Protein AF-A0A0F8A2Y3-F1 (afdb_monomer_lite)

InterPro domains:
  IPR029058 Alpha/Beta hydrolase fold [G3DSA:3.40.50.1820] (92-229)
  IPR029058 Alpha/Beta hydrolase fold [SSF53474] (70-166)

Secondary structure (DSSP, 8-state):
--------------SSSHHHHHHHHHHHHHHHHHHHHHHHHHHHHHHHH----------PPPPEEPPTTS-TTEEEEEEEEESSSSSTTT-EEEEEEEEEPPSSSS-SEEEEEE--TTT--HHHHHHTT-GGGTS-HHHHHHEEEEEEPPTTBTTBS-----HHHHH----SS--SHHHHHHHHHHHHHHHHHHHHHH-GGGGG-SHHHHHHHHHHHHHHT-SS---EEEE---TT-S---EEE--HHHHHHHHTT--------EEEEETTEEEEE-

Organism: NCBI:txid1043627

Sequence (277 aa):
MKSPSLIYDSATEHRTASAGNLRKHVKVFMILVLCFALAIDTLLRVSRLFKPPQTPRIVTLDWEACPASYPTSLQCGHLAVPVNYDHPNDASLTLAMVRLKADTSDPIGNLIVNPGGPGSSPISLFIKGKQSQVASANLSQSYNIIAPDPRGVGASHPVKCNITLLRERVSKYVASQADFDALVTRNKALGASCLEMTGPVMNYLDTKSAARDLDRIRQVWARQTAVFVTIKADMDNQKGLGRIVNYRLLKEERKKKRNYRKEEAVYIHNGMWRWIP

Structure (mmCIF, N/CA/C/O backbone):
data_AF-A0A0F8A2Y3-F1
#
_entry.id   AF-A0A0F8A2Y3-F1
#
loop_
_atom_site.group_PDB
_atom_site.id
_atom_site.type_symbol
_atom_site.label_atom_id
_atom_site.label_alt_id
_atom_site.label_comp_id
_atom_site.label_asym_id
_atom_site.label_entity_id
_atom_site.label_seq_id
_atom_site.pdbx_PDB_ins_code
_atom_site.Cartn_x
_atom_site.Cartn_y
_atom_site.Cartn_z
_atom_site.occupancy
_atom_site.B_iso_or_equiv
_atom_site.auth_seq_id
_atom_site.auth_comp_id
_atom_site.auth_asym_id
_atom_site.auth_atom_id
_atom_site.pdbx_PDB_model_num
ATOM 1 N N . MET A 1 1 ? -119.866 -51.979 36.332 1.00 36.75 1 MET A N 1
ATOM 2 C CA . MET A 1 1 ? -120.546 -52.373 35.076 1.00 36.75 1 MET A CA 1
ATOM 3 C C . MET A 1 1 ? -120.163 -51.377 33.982 1.00 36.75 1 MET A C 1
ATOM 5 O O . MET A 1 1 ? -120.350 -50.198 34.232 1.00 36.75 1 MET A O 1
ATOM 9 N N . LYS A 1 2 ? -119.663 -51.880 32.833 1.00 38.03 2 LYS A N 1
ATOM 10 C CA . LYS A 1 2 ? -119.407 -51.231 31.513 1.00 38.03 2 LYS A CA 1
ATOM 11 C C . LYS A 1 2 ? -118.401 -50.055 31.491 1.00 38.03 2 LYS A C 1
ATOM 13 O O . LYS A 1 2 ? -118.654 -49.039 32.111 1.00 38.03 2 LYS A O 1
ATOM 18 N N . SER A 1 3 ? -117.180 -50.194 30.953 1.00 45.78 3 SER A N 1
ATOM 19 C CA . SER A 1 3 ? -116.716 -50.391 29.548 1.00 45.78 3 SER A CA 1
ATOM 20 C C . SER A 1 3 ? -116.469 -49.065 28.787 1.00 45.78 3 SER A C 1
ATOM 22 O O . SER A 1 3 ? -117.149 -48.088 29.075 1.00 45.78 3 SER A O 1
ATOM 24 N N . PRO A 1 4 ? -115.476 -49.014 27.868 1.00 70.19 4 PRO A N 1
ATOM 25 C CA . PRO A 1 4 ? -114.515 -47.904 27.761 1.00 70.19 4 PRO A CA 1
ATOM 26 C C . PRO A 1 4 ? -114.453 -47.236 26.363 1.00 70.19 4 PRO A C 1
ATOM 28 O O . PRO A 1 4 ? -115.236 -47.572 25.482 1.00 70.19 4 PRO A O 1
ATOM 31 N N . SER A 1 5 ? -113.418 -46.398 26.171 1.00 48.47 5 SER A N 1
ATOM 32 C CA . SER A 1 5 ? -112.732 -45.985 24.920 1.00 48.47 5 SER A CA 1
ATOM 33 C C . SER A 1 5 ? -113.087 -44.626 24.289 1.00 48.47 5 SER A C 1
ATOM 35 O O . SER A 1 5 ? -114.226 -44.370 23.924 1.00 48.47 5 SER A O 1
ATOM 37 N N . LEU A 1 6 ? -112.067 -43.778 24.083 1.00 40.66 6 LEU A N 1
ATOM 38 C CA . LEU A 1 6 ? -111.391 -43.672 22.781 1.00 40.66 6 LEU A CA 1
ATOM 39 C C . LEU A 1 6 ? -110.050 -42.926 22.892 1.00 40.66 6 LEU A C 1
ATOM 41 O O . LEU A 1 6 ? -109.938 -41.871 23.507 1.00 40.66 6 LEU A O 1
ATOM 45 N N . ILE A 1 7 ? -109.040 -43.554 22.294 1.00 49.09 7 ILE A N 1
ATOM 46 C CA . ILE A 1 7 ? -1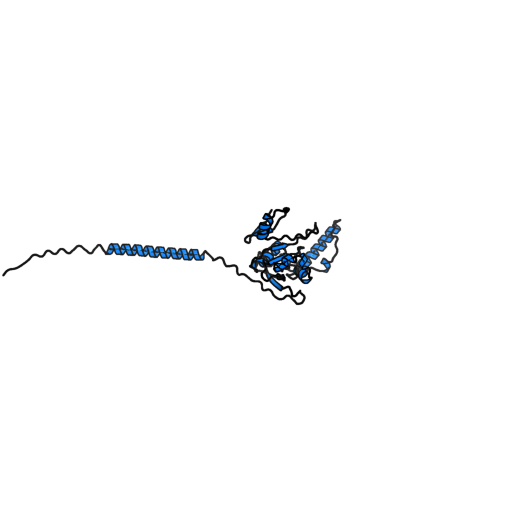07.661 -43.103 22.109 1.00 49.09 7 ILE A CA 1
ATOM 47 C C . ILE A 1 7 ? -107.599 -42.370 20.765 1.00 49.09 7 ILE A C 1
ATOM 49 O O . ILE A 1 7 ? -108.119 -42.882 19.774 1.00 49.09 7 ILE A O 1
ATOM 53 N N . TYR A 1 8 ? -106.915 -41.227 20.715 1.00 36.62 8 TYR A N 1
ATOM 54 C CA . TYR A 1 8 ? -106.373 -40.678 19.473 1.00 36.62 8 TYR A CA 1
ATOM 55 C C . TYR A 1 8 ? -104.930 -40.247 19.750 1.00 36.62 8 TYR A C 1
ATOM 57 O O . TYR A 1 8 ? -104.694 -39.318 20.519 1.00 36.62 8 TYR A O 1
ATOM 65 N N . ASP A 1 9 ? -103.977 -40.991 19.192 1.00 43.59 9 ASP A N 1
ATOM 66 C CA . ASP A 1 9 ? -102.539 -40.787 19.357 1.00 43.59 9 ASP A CA 1
ATOM 67 C C . ASP A 1 9 ? -101.997 -40.103 18.095 1.00 43.59 9 ASP A C 1
ATOM 69 O O . ASP A 1 9 ? -102.089 -40.641 16.990 1.00 43.59 9 ASP A O 1
ATOM 73 N N . SER A 1 10 ? -101.486 -38.884 18.250 1.00 49.03 10 SER A N 1
ATOM 74 C CA . SER A 1 10 ? -100.865 -38.094 17.188 1.00 49.03 10 SER A CA 1
ATOM 75 C C . SER A 1 10 ? -99.382 -37.921 17.504 1.00 49.03 10 SER A C 1
ATOM 77 O O . SER A 1 10 ? -98.974 -36.935 18.117 1.00 49.03 10 SER A O 1
ATOM 79 N N . ALA A 1 11 ? -98.554 -38.877 17.093 1.00 48.78 11 ALA A N 1
ATOM 80 C CA . ALA A 1 11 ? -97.108 -38.748 17.227 1.00 48.78 11 ALA A CA 1
ATOM 81 C C . ALA A 1 11 ? -96.391 -39.438 16.065 1.00 48.78 11 ALA A C 1
ATOM 83 O O . ALA A 1 11 ? -95.830 -40.525 16.196 1.00 48.78 11 ALA A O 1
ATOM 84 N N . THR A 1 12 ? -96.396 -38.812 14.888 1.00 50.81 12 THR A N 1
ATOM 85 C CA . THR A 1 12 ? -95.548 -39.273 13.778 1.00 50.81 12 THR A CA 1
ATOM 86 C C . THR A 1 12 ? -95.098 -38.128 12.876 1.00 50.81 12 THR A C 1
ATOM 88 O O . THR A 1 12 ? -95.337 -38.164 11.680 1.00 50.81 12 THR A O 1
ATOM 91 N N . GLU A 1 13 ? -94.426 -37.097 13.409 1.00 46.28 13 GLU A N 1
ATOM 92 C CA . GLU A 1 13 ? -93.882 -36.056 12.516 1.00 46.28 13 GLU A CA 1
ATOM 93 C C . GLU A 1 13 ? -92.667 -35.261 13.035 1.00 46.28 13 GLU A C 1
ATOM 95 O O . GLU A 1 13 ? -92.572 -34.063 12.828 1.00 46.28 13 GLU A O 1
ATOM 100 N N . HIS A 1 14 ? -91.670 -35.884 13.679 1.00 46.22 14 HIS A N 1
ATOM 101 C CA . HIS A 1 14 ? -90.435 -35.155 14.040 1.00 46.22 14 HIS A CA 1
ATOM 102 C C . HIS A 1 14 ? -89.167 -36.026 14.044 1.00 46.22 14 HIS A C 1
ATOM 104 O O . HIS A 1 14 ? -88.593 -36.262 15.102 1.00 46.22 14 HIS A O 1
ATOM 110 N N . ARG A 1 15 ? -88.665 -36.502 12.889 1.00 51.66 15 ARG A N 1
ATOM 111 C CA . ARG A 1 15 ? -87.288 -37.072 12.834 1.00 51.66 15 ARG A CA 1
ATOM 112 C C . ARG A 1 15 ? -86.416 -36.744 11.615 1.00 51.66 15 ARG A C 1
ATOM 114 O O . ARG A 1 15 ? -85.257 -37.142 11.608 1.00 51.66 15 ARG A O 1
ATOM 121 N N . THR A 1 16 ? -86.856 -35.971 10.623 1.00 51.69 16 THR A N 1
ATOM 122 C CA . THR A 1 16 ? -86.074 -35.804 9.374 1.00 51.69 16 THR A CA 1
ATOM 123 C C . THR A 1 16 ? -85.259 -34.505 9.253 1.00 51.69 16 THR A C 1
ATOM 125 O O . THR A 1 16 ? -84.385 -34.424 8.392 1.00 51.69 16 THR A O 1
ATOM 128 N N . ALA A 1 17 ? -85.435 -33.510 10.131 1.00 50.53 17 ALA A N 1
ATOM 129 C CA . ALA A 1 17 ? -84.787 -32.195 9.976 1.00 50.53 17 ALA A CA 1
ATOM 130 C C . ALA A 1 17 ? -83.321 -32.097 10.479 1.00 50.53 17 ALA A C 1
ATOM 132 O O . ALA A 1 17 ? -82.594 -31.185 10.088 1.00 50.53 17 ALA A O 1
ATOM 133 N N . SER A 1 18 ? -82.849 -33.026 11.322 1.00 54.31 18 SER A N 1
ATOM 134 C CA . SER A 1 18 ? -81.559 -32.887 12.034 1.00 54.31 18 SER A CA 1
ATOM 135 C C . SER A 1 18 ? -80.323 -33.303 11.207 1.00 54.31 18 SER A C 1
ATOM 137 O O . SER A 1 18 ? -79.266 -32.673 11.273 1.00 54.31 18 SER A O 1
ATOM 139 N N . ALA A 1 19 ? -80.450 -34.311 10.336 1.00 55.38 19 ALA A N 1
ATOM 140 C CA . ALA A 1 19 ? -79.309 -34.862 9.592 1.00 55.38 19 ALA A CA 1
ATOM 141 C C . ALA A 1 19 ? -78.764 -33.926 8.487 1.00 55.38 19 ALA A C 1
ATOM 143 O O . ALA A 1 19 ? -77.574 -33.964 8.163 1.00 55.38 19 ALA A O 1
ATOM 144 N N . GLY A 1 20 ? -79.610 -33.061 7.912 1.00 57.34 20 GLY A N 1
ATOM 145 C CA . GLY A 1 20 ? -79.226 -32.147 6.827 1.00 57.34 20 GLY A CA 1
ATOM 146 C C . GLY A 1 20 ? -78.323 -30.993 7.277 1.00 57.34 20 GLY A C 1
ATOM 147 O O . GLY A 1 20 ? -77.378 -30.637 6.569 1.00 57.34 20 GLY A O 1
ATOM 148 N N . ASN A 1 21 ? -78.567 -30.445 8.471 1.00 60.75 21 ASN A N 1
ATOM 149 C CA . ASN A 1 21 ? -77.775 -29.341 9.020 1.00 60.75 21 ASN A CA 1
ATOM 150 C C . ASN A 1 21 ? -76.393 -29.810 9.483 1.00 60.75 21 ASN A C 1
ATOM 152 O O . ASN A 1 21 ? -75.397 -29.157 9.176 1.00 60.75 21 ASN A O 1
ATOM 156 N N . LEU A 1 22 ? -76.291 -30.993 10.098 1.00 68.19 22 LEU A N 1
ATOM 157 C CA . LEU A 1 22 ? -75.000 -31.560 10.499 1.00 68.19 22 LEU A CA 1
ATOM 158 C C . LEU A 1 22 ? -74.081 -31.803 9.289 1.00 68.19 22 LEU A C 1
ATOM 160 O O . LEU A 1 22 ? -72.903 -31.453 9.313 1.00 68.19 22 LEU A O 1
ATOM 164 N N . ARG A 1 23 ? -74.630 -32.311 8.176 1.00 71.75 23 ARG A N 1
ATOM 165 C CA . ARG A 1 23 ? -73.870 -32.554 6.936 1.00 71.75 23 ARG A CA 1
ATOM 166 C C . ARG A 1 23 ? -73.384 -31.258 6.273 1.00 71.75 23 ARG A C 1
ATOM 168 O O . ARG A 1 23 ? -72.316 -31.256 5.661 1.00 71.75 23 ARG A O 1
ATOM 175 N N . LYS A 1 24 ? -74.136 -30.157 6.407 1.00 72.62 24 LYS A N 1
ATOM 176 C CA . LYS A 1 24 ? -73.712 -28.814 5.968 1.00 72.62 24 LYS A CA 1
ATOM 177 C C . LYS A 1 24 ? -72.589 -28.268 6.853 1.00 72.62 24 LYS A C 1
ATOM 179 O O . LYS A 1 24 ? -71.581 -27.820 6.316 1.00 72.62 24 LYS A O 1
ATOM 184 N N . HIS A 1 25 ? -72.712 -28.376 8.177 1.00 76.00 25 HIS A N 1
ATOM 185 C CA . HIS A 1 25 ? -71.678 -27.912 9.108 1.00 76.00 25 HIS A CA 1
ATOM 186 C C . HIS A 1 25 ? -70.357 -28.682 8.961 1.00 76.00 25 HIS A C 1
ATOM 188 O O . HIS A 1 25 ? -69.298 -28.061 8.942 1.00 76.00 25 HIS A O 1
ATOM 194 N N . VAL A 1 26 ? -70.402 -30.003 8.745 1.00 79.81 26 VAL A N 1
ATOM 195 C CA . VAL A 1 26 ? -69.197 -30.821 8.500 1.00 79.81 26 VAL A CA 1
ATOM 196 C C . VAL A 1 26 ? -68.495 -30.426 7.195 1.00 79.81 26 VAL A C 1
ATOM 198 O O . VAL A 1 26 ? -67.269 -30.328 7.168 1.00 79.81 26 VAL A O 1
ATOM 201 N N . LYS A 1 27 ? -69.245 -30.142 6.118 1.00 79.00 27 LYS A N 1
ATOM 202 C CA . LYS A 1 27 ? -68.661 -29.671 4.848 1.00 79.00 27 LYS A CA 1
ATOM 203 C C . LYS A 1 27 ? -67.998 -28.302 4.990 1.00 79.00 27 LYS A C 1
ATOM 205 O O . LYS A 1 27 ? -66.887 -28.125 4.505 1.00 79.00 27 LYS A O 1
ATOM 210 N N . VAL A 1 28 ? -68.651 -27.357 5.668 1.00 81.69 28 VAL A N 1
ATOM 211 C CA . VAL A 1 28 ? -68.085 -26.018 5.915 1.00 81.69 28 VAL A CA 1
ATOM 212 C C . VAL A 1 28 ? -66.818 -26.116 6.764 1.00 81.69 28 VAL A C 1
ATOM 214 O O . VAL A 1 28 ? -65.813 -25.498 6.427 1.00 81.69 28 VAL A O 1
ATOM 217 N N . PHE A 1 29 ? -66.828 -26.945 7.810 1.00 85.19 29 PHE A N 1
ATOM 218 C CA . PHE A 1 29 ? -65.655 -27.171 8.650 1.00 85.19 29 PHE A CA 1
ATOM 219 C C . PHE A 1 29 ? -64.483 -27.781 7.864 1.00 85.19 29 PHE A C 1
ATOM 221 O O . PHE A 1 29 ? -63.368 -27.274 7.941 1.00 85.19 29 PHE A O 1
ATOM 228 N N . MET A 1 30 ? -64.732 -28.805 7.039 1.00 87.25 30 MET A N 1
ATOM 229 C CA . MET A 1 30 ? -63.702 -29.404 6.177 1.00 87.25 30 MET A CA 1
ATOM 230 C C . MET A 1 30 ? -63.111 -28.405 5.173 1.00 87.25 30 MET A C 1
ATOM 232 O O . MET A 1 30 ? -61.897 -28.381 4.984 1.00 87.25 30 MET A O 1
ATOM 236 N N . ILE A 1 31 ? -63.941 -27.552 4.562 1.00 88.12 31 ILE A N 1
ATOM 237 C CA . ILE A 1 31 ? -63.475 -26.502 3.641 1.00 88.12 31 ILE A CA 1
ATOM 238 C C . ILE A 1 31 ? -62.586 -25.493 4.379 1.00 88.12 31 ILE A C 1
ATOM 240 O O . ILE A 1 31 ? -61.524 -25.138 3.876 1.00 88.12 31 ILE A O 1
ATOM 244 N N . LEU A 1 32 ? -62.972 -25.069 5.587 1.00 88.38 32 LEU A N 1
ATOM 245 C CA . LEU A 1 32 ? -62.173 -24.140 6.390 1.00 88.38 32 LEU A CA 1
ATOM 246 C C . LEU A 1 32 ? -60.818 -24.738 6.791 1.00 88.38 32 LEU A C 1
ATOM 248 O O . LEU A 1 32 ? -59.801 -24.057 6.675 1.00 88.38 32 LEU A O 1
ATOM 252 N N . VAL A 1 33 ? -60.784 -26.011 7.195 1.00 90.62 33 VAL A N 1
ATOM 253 C CA . VAL A 1 33 ? -59.535 -26.720 7.522 1.00 90.62 33 VAL A CA 1
ATOM 254 C C . VAL A 1 33 ? -58.621 -26.821 6.298 1.00 90.62 33 VAL A C 1
ATOM 256 O O . VAL A 1 33 ? -57.423 -26.563 6.407 1.00 90.62 33 VAL A O 1
ATOM 259 N N . LEU A 1 34 ? -59.173 -27.134 5.121 1.00 90.31 34 LEU A N 1
ATOM 260 C CA . LEU A 1 34 ? -58.400 -27.229 3.881 1.00 90.31 34 LEU A CA 1
ATOM 261 C C . LEU A 1 34 ? -57.830 -25.866 3.453 1.00 90.31 34 LEU A C 1
ATOM 263 O O . LEU A 1 34 ? -56.654 -25.769 3.105 1.00 90.31 34 LEU A O 1
ATOM 267 N N . CYS A 1 35 ? -58.634 -24.801 3.531 1.00 89.75 35 CYS A N 1
ATOM 268 C CA . CYS A 1 35 ? -58.185 -23.435 3.254 1.00 89.75 35 CYS A CA 1
ATOM 269 C C . CYS A 1 35 ? -57.082 -22.990 4.223 1.00 89.75 35 CYS A C 1
ATOM 271 O O . CYS A 1 35 ? -56.105 -22.372 3.801 1.00 89.75 35 CYS A O 1
ATOM 273 N N . PHE A 1 36 ? -57.207 -23.332 5.507 1.00 89.56 36 PHE A N 1
ATOM 274 C CA . PHE A 1 36 ? -56.195 -23.017 6.512 1.00 89.56 36 PHE A CA 1
ATOM 275 C C . PHE A 1 36 ? -54.882 -23.772 6.253 1.00 89.56 36 PHE A C 1
ATOM 277 O O . PHE A 1 36 ? -53.810 -23.172 6.299 1.00 89.56 36 PHE A O 1
ATOM 284 N N . ALA A 1 37 ? -54.956 -25.056 5.889 1.00 89.50 37 ALA A N 1
ATOM 285 C CA . ALA A 1 37 ? -53.784 -25.853 5.527 1.00 89.50 37 ALA A CA 1
ATOM 286 C C . ALA A 1 37 ? -53.063 -25.303 4.280 1.00 89.50 37 ALA A C 1
ATOM 288 O O . ALA A 1 37 ? -51.838 -25.184 4.280 1.00 89.50 37 ALA A O 1
ATOM 289 N N . LEU A 1 38 ? -53.812 -24.899 3.247 1.00 88.31 38 LEU A N 1
ATOM 290 C CA . LEU A 1 38 ? -53.258 -24.261 2.045 1.00 88.31 38 LEU A CA 1
ATOM 291 C C . LEU A 1 38 ? -52.612 -22.905 2.362 1.00 88.31 38 LEU A C 1
ATOM 293 O O . LEU A 1 38 ? -51.528 -22.604 1.858 1.00 88.31 38 LEU A O 1
ATOM 297 N N . ALA A 1 39 ? -53.232 -22.095 3.223 1.00 86.38 39 ALA A N 1
ATOM 298 C CA . ALA A 1 39 ? -52.666 -20.819 3.653 1.00 86.38 39 ALA A CA 1
ATOM 299 C C . ALA A 1 39 ? -51.347 -21.012 4.420 1.00 86.38 39 ALA A C 1
ATOM 301 O O . ALA A 1 39 ? -50.376 -20.306 4.144 1.00 86.38 39 ALA A O 1
ATOM 302 N N . ILE A 1 40 ? -51.279 -22.004 5.316 1.00 86.19 40 ILE A N 1
ATOM 303 C CA . ILE A 1 40 ? -50.052 -22.350 6.048 1.00 86.19 40 ILE A CA 1
ATOM 304 C C . ILE A 1 40 ? -48.948 -22.810 5.091 1.00 86.19 40 ILE A C 1
ATOM 306 O O . ILE A 1 40 ? -47.827 -22.317 5.198 1.00 86.19 40 ILE A O 1
ATOM 310 N N . ASP A 1 41 ? -49.240 -23.705 4.141 1.00 86.19 41 ASP A N 1
ATOM 311 C CA . ASP A 1 41 ? -48.231 -24.173 3.177 1.00 86.19 41 ASP A CA 1
ATOM 312 C C . ASP A 1 41 ? -47.702 -23.015 2.316 1.00 86.19 41 ASP A C 1
ATOM 314 O O . ASP A 1 41 ? -46.498 -22.884 2.091 1.00 86.19 41 ASP A O 1
ATOM 318 N N . THR A 1 42 ? -48.584 -22.096 1.913 1.00 81.56 42 THR A N 1
ATOM 319 C CA . THR A 1 42 ? -48.194 -20.899 1.157 1.00 81.56 42 THR A CA 1
ATOM 320 C C . THR A 1 42 ? -47.298 -19.977 1.995 1.00 81.56 42 THR A C 1
ATOM 322 O O . THR A 1 42 ? -46.256 -19.530 1.516 1.00 81.56 42 THR A O 1
ATOM 325 N N . LEU A 1 43 ? -47.633 -19.749 3.270 1.00 80.88 43 LEU A N 1
ATOM 326 C CA . LEU A 1 43 ? -46.809 -18.973 4.209 1.00 80.88 43 LEU A CA 1
ATOM 327 C C . LEU A 1 43 ? -45.436 -19.618 4.457 1.00 80.88 43 LEU A C 1
ATOM 329 O O . LEU A 1 43 ? -44.419 -18.918 4.478 1.00 80.88 43 LEU A O 1
ATOM 333 N N . LEU A 1 44 ? -45.381 -20.944 4.604 1.00 80.75 44 LEU A N 1
ATOM 334 C CA . LEU A 1 44 ? -44.134 -21.697 4.775 1.00 80.75 44 LEU A CA 1
ATOM 335 C C . LEU A 1 44 ? -43.253 -21.667 3.514 1.00 80.75 44 LEU A C 1
ATOM 337 O O . LEU A 1 44 ? -42.028 -21.616 3.617 1.00 80.75 44 LEU A O 1
ATOM 341 N N . ARG A 1 45 ? -43.842 -21.652 2.313 1.00 82.44 45 ARG A N 1
ATOM 342 C CA . ARG A 1 45 ? -43.093 -21.481 1.054 1.00 82.44 45 ARG A CA 1
ATOM 343 C C . ARG A 1 45 ? -42.558 -20.061 0.888 1.00 82.44 45 ARG A C 1
ATOM 345 O O . ARG A 1 45 ? -41.390 -19.898 0.546 1.00 82.44 45 ARG A O 1
ATOM 352 N N . VAL A 1 46 ? -43.370 -19.040 1.176 1.00 79.19 46 VAL A N 1
ATOM 353 C CA . VAL A 1 46 ? -42.952 -17.628 1.094 1.00 79.19 46 VAL A CA 1
ATOM 354 C C . VAL A 1 46 ? -41.826 -17.336 2.088 1.00 79.19 46 VAL A C 1
ATOM 356 O O . VAL A 1 46 ? -40.831 -16.717 1.721 1.00 79.19 46 VAL A O 1
ATOM 359 N N . SER A 1 47 ? -41.910 -17.851 3.315 1.00 75.75 47 SER A N 1
ATOM 360 C CA . SER A 1 47 ? -40.844 -17.688 4.317 1.00 75.75 47 SER A CA 1
ATOM 361 C C . SER A 1 47 ? -39.522 -18.358 3.921 1.00 75.75 47 SER A C 1
ATOM 363 O O . SER A 1 47 ? -38.465 -17.845 4.275 1.00 75.75 47 SER A O 1
ATOM 365 N N . ARG A 1 48 ? -39.540 -19.436 3.121 1.00 75.44 48 ARG A N 1
ATOM 366 C CA . ARG A 1 48 ? -38.312 -20.034 2.555 1.00 75.44 48 ARG A CA 1
ATOM 367 C C . ARG A 1 48 ? -37.687 -19.199 1.432 1.00 75.44 48 ARG A C 1
ATOM 369 O O . ARG A 1 48 ? -36.479 -19.291 1.228 1.00 75.44 48 ARG A O 1
ATOM 376 N N . LEU A 1 49 ? -38.477 -18.395 0.715 1.00 75.12 49 LEU A N 1
ATOM 377 C CA . LEU A 1 49 ? -37.976 -17.471 -0.316 1.00 75.12 49 LEU A CA 1
ATOM 378 C C . LEU A 1 49 ? -37.292 -16.242 0.301 1.00 75.12 49 LEU A C 1
ATOM 380 O O . LEU A 1 49 ? -36.353 -15.695 -0.276 1.00 75.12 49 LEU A O 1
ATOM 384 N N . PHE A 1 50 ? -37.714 -15.841 1.501 1.00 69.00 50 PHE A N 1
ATOM 385 C CA . PHE A 1 50 ? -37.047 -14.806 2.281 1.00 69.00 50 PHE A CA 1
ATOM 386 C C . PHE A 1 50 ? -35.873 -15.399 3.065 1.00 69.00 50 PHE A C 1
ATOM 388 O O . PHE A 1 50 ? -35.975 -15.708 4.250 1.00 69.00 50 PHE A O 1
ATOM 395 N N . LYS A 1 51 ? -34.710 -15.519 2.413 1.00 66.56 51 LYS A N 1
ATOM 396 C CA . LYS A 1 51 ? -33.444 -15.698 3.136 1.00 66.56 51 LYS A CA 1
ATOM 397 C C . LYS A 1 51 ? -33.257 -14.459 4.026 1.00 66.56 51 LYS A C 1
ATOM 399 O O . LYS A 1 51 ? -33.147 -13.364 3.468 1.00 66.56 51 LYS A O 1
ATOM 404 N N . PRO A 1 52 ? -33.249 -14.580 5.370 1.00 65.19 52 PRO A N 1
ATOM 405 C CA . PRO A 1 52 ? -33.054 -13.419 6.228 1.00 65.19 52 PRO A CA 1
ATOM 406 C C . PRO A 1 52 ? -31.747 -12.727 5.823 1.00 65.19 52 PRO A C 1
ATOM 408 O O . PRO A 1 52 ? -30.781 -13.431 5.491 1.00 65.19 52 PRO A O 1
ATOM 411 N N . PRO A 1 53 ? -31.700 -11.380 5.802 1.00 55.66 53 PRO A N 1
ATOM 412 C CA . PRO A 1 53 ? -30.462 -10.668 5.537 1.00 55.66 53 PRO A CA 1
ATOM 413 C C . PRO A 1 53 ? -29.435 -11.193 6.531 1.00 55.66 53 PRO A C 1
ATOM 415 O O . PRO A 1 53 ? -29.619 -11.086 7.743 1.00 55.66 53 PRO A O 1
ATOM 418 N N . GLN A 1 54 ? -28.396 -11.852 6.021 1.00 47.47 54 GLN A N 1
ATOM 419 C CA . GLN A 1 54 ? -27.336 -12.330 6.887 1.00 47.47 54 GLN A CA 1
ATOM 420 C C . GLN A 1 54 ? -26.710 -11.089 7.499 1.00 47.47 54 GLN A C 1
ATOM 422 O O . GLN A 1 54 ? -26.174 -10.252 6.770 1.00 47.47 54 GLN A O 1
ATOM 427 N N . THR A 1 55 ? -26.821 -10.944 8.819 1.00 50.97 55 THR A N 1
ATOM 428 C CA . THR A 1 55 ? -26.064 -9.934 9.548 1.00 50.97 55 THR A CA 1
ATOM 429 C C . THR A 1 55 ? -24.611 -10.121 9.126 1.00 50.97 55 THR A C 1
ATOM 431 O O . THR A 1 55 ? -24.091 -11.226 9.316 1.00 50.97 55 THR A O 1
ATOM 434 N N . PRO A 1 56 ? -23.972 -9.129 8.475 1.00 50.06 56 PRO A N 1
ATOM 435 C CA . PRO A 1 56 ? -22.606 -9.295 8.013 1.00 50.06 56 PRO A CA 1
ATOM 436 C C . PRO A 1 56 ? -21.774 -9.709 9.219 1.00 50.06 56 PRO A C 1
ATOM 438 O O . PRO A 1 56 ? -21.760 -9.015 10.237 1.00 50.06 56 PRO A O 1
ATOM 441 N N . ARG A 1 57 ? -21.149 -10.887 9.129 1.00 45.78 57 ARG A N 1
ATOM 442 C CA . ARG A 1 57 ? -20.231 -11.368 10.156 1.00 45.78 57 ARG A CA 1
ATOM 443 C C . ARG A 1 57 ? -19.163 -10.287 10.265 1.00 45.78 57 ARG A C 1
ATOM 445 O O . ARG A 1 57 ? -18.430 -10.068 9.303 1.00 45.78 57 ARG A O 1
ATOM 452 N N . ILE A 1 58 ? -19.138 -9.557 11.380 1.00 49.47 58 ILE A N 1
ATOM 453 C CA . ILE A 1 58 ? -18.077 -8.588 11.633 1.00 49.47 58 ILE A CA 1
ATOM 454 C C . ILE A 1 58 ? -16.829 -9.434 11.844 1.00 49.47 58 ILE A C 1
ATOM 456 O O . ILE A 1 58 ? -16.614 -9.988 12.916 1.00 49.47 58 ILE A O 1
ATOM 460 N N . VAL A 1 59 ? -16.062 -9.617 10.776 1.00 53.38 59 VAL A N 1
ATOM 461 C CA . VAL A 1 59 ? -14.720 -10.175 10.861 1.00 53.38 59 VAL A CA 1
ATOM 462 C C . VAL A 1 59 ? -13.892 -9.074 11.496 1.00 53.38 59 VAL A C 1
ATOM 464 O O . VAL A 1 59 ? -13.531 -8.132 10.810 1.00 53.38 59 VAL A O 1
ATOM 467 N N . THR A 1 60 ? -13.674 -9.121 12.805 1.00 61.34 60 THR A N 1
ATOM 468 C CA . THR A 1 60 ? -12.744 -8.205 13.462 1.00 61.34 60 THR A CA 1
ATOM 469 C C . THR A 1 60 ? -11.329 -8.649 13.132 1.00 61.34 60 THR A C 1
ATOM 471 O O . THR A 1 60 ? -10.992 -9.815 13.310 1.00 61.34 60 THR A O 1
ATOM 474 N N . LEU A 1 61 ? -10.508 -7.735 12.626 1.00 73.94 61 LEU A N 1
ATOM 475 C CA . LEU A 1 61 ? -9.080 -7.987 12.475 1.00 73.94 61 LEU A CA 1
ATOM 476 C C . LEU A 1 61 ? -8.401 -7.780 13.833 1.00 73.94 61 LEU A C 1
ATOM 478 O O . LEU A 1 61 ? -8.534 -6.704 14.428 1.00 73.94 61 LEU A O 1
ATOM 482 N N . ASP A 1 62 ? -7.708 -8.816 14.302 1.00 81.38 62 ASP A N 1
ATOM 483 C CA . ASP A 1 62 ? -6.987 -8.810 15.571 1.00 81.38 62 ASP A CA 1
ATOM 484 C C . ASP A 1 62 ? -5.671 -8.045 15.425 1.00 81.38 62 ASP A C 1
ATOM 486 O O . ASP A 1 62 ? -4.865 -8.305 14.532 1.00 81.38 62 ASP A O 1
ATOM 490 N N . TRP A 1 63 ? -5.480 -7.055 16.294 1.00 90.44 63 TRP A N 1
ATOM 491 C CA . TRP A 1 63 ? -4.266 -6.250 16.334 1.00 90.44 63 TRP A CA 1
ATOM 492 C C . TRP A 1 63 ? -3.255 -6.886 17.274 1.00 90.44 63 TRP A C 1
ATOM 494 O O . TRP A 1 63 ? -3.572 -7.158 18.432 1.00 90.44 63 TRP A O 1
ATOM 504 N N . GLU A 1 64 ? -2.027 -7.029 16.802 1.00 94.25 64 GLU A N 1
ATOM 505 C CA . GLU A 1 64 ? -0.919 -7.591 17.566 1.00 94.25 64 GLU A CA 1
ATOM 506 C C . GLU A 1 64 ? 0.169 -6.548 17.833 1.00 94.25 64 GLU A C 1
ATOM 508 O O . GLU A 1 64 ? 0.185 -5.453 17.258 1.00 94.25 64 GLU A O 1
ATOM 513 N N . ALA A 1 65 ? 1.085 -6.877 18.743 1.00 96.12 65 ALA A N 1
ATOM 514 C CA . ALA A 1 65 ? 2.299 -6.094 18.905 1.00 96.12 65 ALA A CA 1
ATOM 515 C C . ALA A 1 65 ? 3.138 -6.190 17.623 1.00 96.12 65 ALA A C 1
ATOM 517 O O . ALA A 1 65 ? 3.327 -7.274 17.073 1.00 96.12 65 ALA A O 1
ATOM 518 N N . CYS A 1 66 ? 3.648 -5.056 17.146 1.00 97.19 66 CYS A N 1
ATOM 519 C CA . CYS A 1 66 ? 4.582 -5.059 16.027 1.00 97.19 66 CYS A CA 1
ATOM 520 C C . CYS A 1 66 ? 5.948 -5.656 16.423 1.00 97.19 66 CYS A C 1
ATOM 522 O O . CYS A 1 66 ? 6.286 -5.685 17.610 1.00 97.19 66 CYS A O 1
ATOM 524 N N . PRO A 1 67 ? 6.774 -6.080 15.443 1.00 96.06 67 PRO A N 1
ATOM 525 C CA . PRO A 1 67 ? 8.153 -6.488 15.699 1.00 96.06 67 PRO A CA 1
ATOM 526 C C . PRO A 1 67 ? 8.938 -5.421 16.471 1.00 96.06 67 PRO A C 1
ATOM 528 O O . PRO A 1 67 ? 8.719 -4.227 16.272 1.00 96.06 67 PRO A O 1
ATOM 531 N N . ALA A 1 68 ? 9.921 -5.838 17.274 1.00 95.19 68 ALA A N 1
ATOM 532 C CA . ALA A 1 68 ? 10.714 -4.941 18.128 1.00 95.19 68 ALA A CA 1
ATOM 533 C C . ALA A 1 68 ? 11.448 -3.813 17.370 1.00 95.19 68 ALA A C 1
ATOM 535 O O . ALA A 1 68 ? 11.832 -2.812 17.964 1.00 95.19 68 ALA A O 1
ATOM 536 N N . SER A 1 69 ? 11.634 -3.954 16.054 1.00 94.81 69 SER A N 1
ATOM 537 C CA . SER A 1 69 ? 12.186 -2.912 15.183 1.00 94.81 69 SER A CA 1
ATOM 538 C C . SER A 1 69 ? 11.232 -1.738 14.915 1.00 94.81 69 SER A C 1
ATOM 540 O O . SER A 1 69 ? 11.644 -0.759 14.297 1.00 94.81 69 SER A O 1
ATOM 542 N N . TYR A 1 70 ? 9.949 -1.848 15.269 1.00 96.94 70 TYR A N 1
ATOM 543 C CA . TYR A 1 70 ? 8.942 -0.807 15.045 1.00 96.94 70 TYR A CA 1
ATOM 544 C C . TYR A 1 70 ? 8.729 -0.006 16.338 1.00 96.94 70 TYR A C 1
ATOM 546 O O . TYR A 1 70 ? 8.941 -0.536 17.430 1.00 96.94 70 TYR A O 1
ATOM 554 N N . PRO A 1 71 ? 8.267 1.255 16.254 1.00 96.50 71 PRO A N 1
ATOM 555 C CA . PRO A 1 71 ? 7.843 1.996 17.436 1.00 96.50 71 PRO A CA 1
ATOM 556 C C . PRO A 1 71 ? 6.779 1.230 18.235 1.00 96.50 71 PRO A C 1
ATOM 558 O O . PRO A 1 71 ? 5.796 0.751 17.670 1.00 96.50 71 PRO A O 1
ATOM 561 N N . THR A 1 72 ? 6.939 1.169 19.558 1.00 95.88 72 THR A N 1
ATOM 562 C CA . THR A 1 72 ? 6.035 0.445 20.476 1.00 95.88 72 THR A CA 1
ATOM 563 C C . THR A 1 72 ? 4.619 1.021 20.534 1.00 95.88 72 THR A C 1
ATOM 565 O O . THR A 1 72 ? 3.698 0.354 20.997 1.00 95.88 72 THR A O 1
ATOM 568 N N . SER A 1 73 ? 4.427 2.251 20.050 1.00 94.06 73 SER A N 1
ATOM 569 C CA . SER A 1 73 ? 3.114 2.884 19.892 1.00 94.06 73 SER A CA 1
ATOM 570 C C . SER A 1 73 ? 2.284 2.300 18.742 1.00 94.06 73 SER A C 1
ATOM 572 O O . SER A 1 73 ? 1.089 2.590 18.649 1.00 94.06 73 SER A O 1
ATOM 574 N N . LEU A 1 74 ? 2.891 1.496 17.862 1.00 97.06 74 LEU A N 1
ATOM 575 C CA . LEU A 1 74 ? 2.214 0.864 16.736 1.00 97.06 74 LEU A CA 1
ATOM 576 C C . LEU A 1 74 ? 1.713 -0.532 17.087 1.00 97.06 74 LEU A C 1
ATOM 578 O O . LEU A 1 74 ? 2.365 -1.309 17.782 1.00 97.06 74 LEU A O 1
ATOM 582 N N . GLN A 1 75 ? 0.568 -0.869 16.507 1.00 96.62 75 GLN A N 1
ATOM 583 C CA . GLN A 1 75 ? 0.048 -2.228 16.459 1.00 96.62 75 GLN A CA 1
ATOM 584 C C . GLN A 1 75 ? 0.036 -2.713 15.019 1.00 96.62 75 GLN A C 1
ATOM 586 O O . GLN A 1 75 ? -0.224 -1.931 14.108 1.00 96.62 75 GLN A O 1
ATOM 591 N N . CYS A 1 76 ? 0.309 -3.992 14.813 1.00 96.62 76 CYS A N 1
ATOM 592 C CA . CYS A 1 76 ? 0.386 -4.593 13.493 1.00 96.62 76 CYS A CA 1
ATOM 593 C C . CYS A 1 76 ? -0.876 -5.404 13.217 1.00 96.62 76 CYS A C 1
ATOM 595 O O . CYS A 1 76 ? -1.544 -5.883 14.134 1.00 96.62 76 CYS A O 1
ATOM 597 N N . GLY A 1 77 ? -1.240 -5.480 11.945 1.00 94.25 77 GLY A N 1
ATOM 598 C CA . GLY A 1 77 ? -2.428 -6.172 11.486 1.00 94.25 77 GLY A CA 1
ATOM 599 C C . GLY A 1 77 ? -2.210 -6.773 10.107 1.00 94.25 77 GLY A C 1
ATOM 600 O O . GLY A 1 77 ? -1.424 -6.261 9.305 1.00 94.25 77 GLY A O 1
ATOM 601 N N . HIS A 1 78 ? -2.939 -7.849 9.830 1.00 94.06 78 HIS A N 1
ATOM 602 C CA . HIS A 1 78 ? -2.838 -8.593 8.584 1.00 94.06 78 HIS A CA 1
ATOM 603 C C . HIS A 1 78 ? -4.232 -8.936 8.062 1.00 94.06 78 HIS A C 1
ATOM 605 O O . HIS A 1 78 ? -5.073 -9.437 8.807 1.00 94.06 78 HIS A O 1
ATOM 611 N N . LEU A 1 79 ? -4.484 -8.674 6.779 1.00 93.0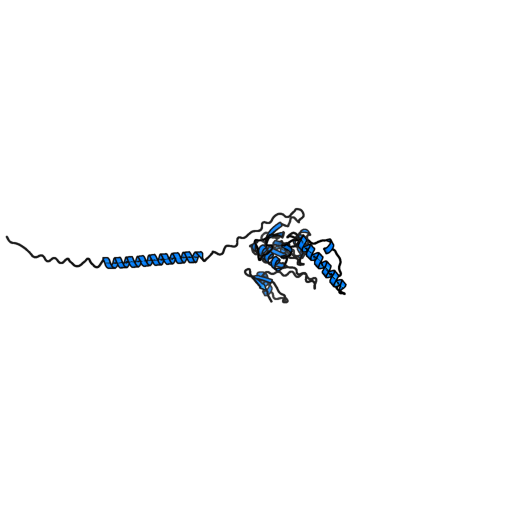6 79 LEU A N 1
ATOM 612 C CA . LEU A 1 79 ? -5.750 -9.004 6.127 1.00 93.06 79 LEU A CA 1
ATOM 613 C C . LEU A 1 79 ? -5.500 -9.795 4.848 1.00 93.06 79 LEU A C 1
ATOM 615 O O . LEU A 1 79 ? -4.897 -9.282 3.908 1.00 93.06 79 LEU A O 1
ATOM 619 N N . ALA A 1 80 ? -6.016 -11.021 4.788 1.00 94.62 80 ALA A N 1
ATOM 620 C CA . ALA A 1 80 ? -6.058 -11.776 3.544 1.00 94.62 80 ALA A CA 1
ATOM 621 C C . ALA A 1 80 ? -7.114 -11.179 2.601 1.00 94.62 80 ALA A C 1
ATOM 623 O O . ALA A 1 80 ? -8.275 -10.995 2.978 1.00 94.62 80 ALA A O 1
ATOM 624 N N . VAL A 1 81 ? -6.716 -10.898 1.364 1.00 94.56 81 VAL A N 1
ATOM 625 C CA . VAL A 1 81 ? -7.597 -10.442 0.283 1.00 94.56 81 VAL A CA 1
ATOM 626 C C . VAL A 1 81 ? -7.365 -11.291 -0.965 1.00 94.56 81 VAL A C 1
ATOM 628 O O . VAL A 1 81 ? -6.269 -11.827 -1.142 1.00 94.56 81 VAL A O 1
ATOM 631 N N . PRO A 1 82 ? -8.354 -11.421 -1.861 1.00 96.06 82 PRO A N 1
ATOM 632 C CA . PRO A 1 82 ? -8.138 -12.117 -3.117 1.00 96.06 82 PRO A CA 1
ATOM 633 C C . PRO A 1 82 ? -7.064 -11.449 -3.975 1.00 96.06 82 PRO A C 1
ATOM 635 O O . PRO A 1 82 ? -7.018 -10.217 -4.095 1.00 96.06 82 PRO A O 1
ATOM 638 N N . VAL A 1 83 ? -6.246 -12.273 -4.632 1.00 96.19 83 VAL A N 1
ATOM 639 C CA . VAL A 1 83 ? -5.356 -11.810 -5.704 1.00 96.19 83 VAL A CA 1
ATOM 640 C C . VAL A 1 83 ? -6.212 -11.257 -6.839 1.00 96.19 83 VAL A C 1
ATOM 642 O O . VAL A 1 83 ? -6.115 -10.072 -7.153 1.00 96.19 83 VAL A O 1
ATOM 645 N N . ASN A 1 84 ? -7.120 -12.081 -7.365 1.00 95.06 84 ASN A N 1
ATOM 646 C CA . ASN A 1 84 ? -8.105 -11.694 -8.364 1.00 95.06 84 ASN A CA 1
ATOM 647 C C . ASN A 1 84 ? -9.493 -11.605 -7.722 1.00 95.06 84 ASN A C 1
ATOM 649 O O . ASN A 1 84 ? -10.032 -12.595 -7.237 1.00 95.06 84 ASN A O 1
ATOM 653 N N . TYR A 1 85 ? -10.105 -10.425 -7.741 1.00 89.19 85 TYR A N 1
ATOM 654 C CA . TYR A 1 85 ? -11.447 -10.254 -7.188 1.00 89.19 85 TYR A CA 1
ATOM 655 C C . TYR A 1 85 ? -12.569 -10.842 -8.051 1.00 89.19 85 TYR A C 1
ATOM 657 O O . TYR A 1 85 ? -13.667 -11.032 -7.531 1.00 89.19 85 TYR A O 1
ATOM 665 N N . ASP A 1 86 ? -12.318 -11.104 -9.332 1.00 92.50 86 ASP A N 1
ATOM 666 C CA . ASP A 1 86 ? -13.288 -11.749 -10.219 1.00 92.50 86 ASP A CA 1
ATOM 667 C C . ASP A 1 86 ? -13.269 -13.283 -10.026 1.00 92.50 86 ASP A C 1
ATOM 669 O O . ASP A 1 86 ? -14.270 -13.951 -10.275 1.00 92.50 86 ASP A O 1
ATOM 673 N N . HIS A 1 87 ? -12.180 -13.819 -9.455 1.00 95.25 87 HIS A N 1
ATOM 674 C CA . HIS A 1 87 ? -12.031 -15.215 -9.029 1.00 95.25 87 HIS A CA 1
ATOM 675 C C . HIS A 1 87 ? -11.536 -15.302 -7.569 1.00 95.25 87 HIS A C 1
ATOM 677 O O . HIS A 1 87 ? -10.383 -15.651 -7.303 1.00 95.25 87 HIS A O 1
ATOM 683 N N . PRO A 1 88 ? -12.388 -14.956 -6.583 1.00 93.56 88 PRO A N 1
ATOM 684 C CA . PRO A 1 88 ? -11.945 -14.654 -5.222 1.00 93.56 88 PRO A CA 1
ATOM 685 C C . PRO A 1 88 ? -11.428 -15.850 -4.409 1.00 93.56 88 PRO A C 1
ATOM 687 O O . PRO A 1 88 ? -10.857 -15.641 -3.340 1.00 93.56 88 PRO A O 1
ATOM 690 N N . ASN A 1 89 ? -11.644 -17.077 -4.889 1.00 93.19 89 ASN A N 1
ATOM 691 C CA . ASN A 1 89 ? -11.281 -18.312 -4.190 1.00 93.19 89 ASN A CA 1
ATOM 692 C C . ASN A 1 89 ? -9.986 -18.951 -4.720 1.00 93.19 89 ASN A C 1
ATOM 694 O O . ASN A 1 89 ? -9.515 -19.913 -4.123 1.00 93.19 89 ASN A O 1
ATOM 698 N N . ASP A 1 90 ? -9.417 -18.438 -5.815 1.00 93.81 90 ASP A N 1
ATOM 699 C CA . ASP A 1 90 ? -8.292 -19.085 -6.501 1.00 93.81 90 ASP A CA 1
ATOM 700 C C . ASP A 1 90 ? -6.966 -18.856 -5.772 1.00 93.81 90 ASP A C 1
ATOM 702 O O . ASP A 1 90 ? -6.136 -19.755 -5.655 1.00 93.81 90 ASP A O 1
ATOM 706 N N . ALA A 1 91 ? -6.756 -17.632 -5.286 1.00 94.31 91 ALA A N 1
ATOM 707 C CA . ALA A 1 91 ? -5.551 -17.246 -4.568 1.00 94.31 91 ALA A CA 1
ATOM 708 C C . ALA A 1 91 ? -5.792 -16.008 -3.698 1.00 94.31 91 ALA A C 1
ATOM 710 O O . ALA A 1 91 ? -6.563 -15.110 -4.053 1.00 94.31 91 ALA A O 1
ATOM 711 N N . SER A 1 92 ? -5.058 -15.921 -2.590 1.00 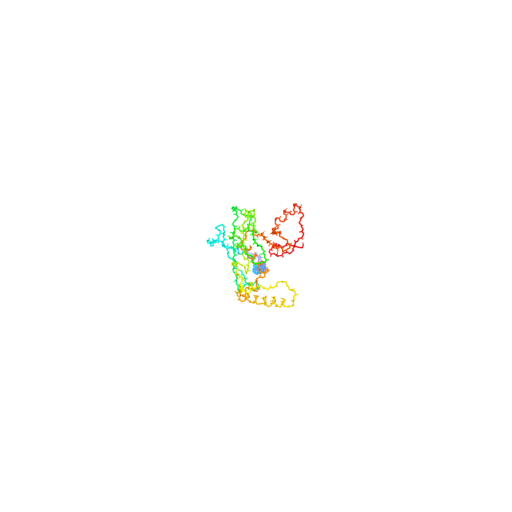94.88 92 SER A N 1
ATOM 712 C CA . SER A 1 92 ? -5.066 -14.776 -1.679 1.00 94.88 92 SER A CA 1
ATOM 713 C C . SER A 1 92 ? -3.675 -14.172 -1.510 1.00 94.88 92 SER A C 1
ATOM 715 O O . SER A 1 92 ? -2.679 -14.892 -1.509 1.00 94.88 92 SER A O 1
ATOM 717 N N . LEU A 1 93 ? -3.620 -12.862 -1.288 1.00 95.25 93 LEU A N 1
ATOM 718 C CA . LEU A 1 93 ? -2.444 -12.154 -0.789 1.00 95.25 93 LEU A CA 1
ATOM 719 C C . LEU A 1 93 ? -2.756 -11.550 0.582 1.00 95.25 93 LEU A C 1
ATOM 721 O O . LEU A 1 93 ? -3.906 -11.230 0.882 1.00 95.25 93 LEU A O 1
ATOM 725 N N . THR A 1 94 ? -1.728 -11.370 1.404 1.00 95.69 94 THR A N 1
ATOM 726 C CA . THR A 1 94 ? -1.860 -10.726 2.714 1.00 95.69 94 THR A CA 1
ATOM 727 C C . THR A 1 94 ? -1.479 -9.259 2.609 1.00 95.69 94 THR A C 1
ATOM 729 O O . THR A 1 94 ? -0.364 -8.930 2.205 1.00 95.69 94 THR A O 1
ATOM 732 N N . LEU A 1 95 ? -2.399 -8.382 3.000 1.00 96.12 95 LEU A N 1
ATOM 733 C CA . LEU A 1 95 ? -2.122 -6.975 3.244 1.00 96.12 95 LEU A CA 1
ATOM 734 C C . LEU A 1 95 ? -1.600 -6.812 4.665 1.00 96.12 95 LEU A C 1
ATOM 736 O O . LEU A 1 95 ? -2.280 -7.196 5.617 1.00 96.12 95 LEU A O 1
ATOM 740 N N . ALA A 1 96 ? -0.425 -6.219 4.800 1.00 96.81 96 ALA A N 1
ATOM 741 C CA . ALA A 1 96 ? 0.114 -5.771 6.069 1.00 96.81 96 ALA A CA 1
ATOM 742 C C . ALA A 1 96 ? -0.321 -4.327 6.343 1.00 96.81 96 ALA A C 1
ATOM 744 O O . ALA A 1 96 ? -0.464 -3.506 5.430 1.00 96.81 96 ALA A O 1
ATOM 745 N N . MET A 1 97 ? -0.519 -4.001 7.614 1.00 95.31 97 MET A N 1
ATOM 746 C CA . MET A 1 97 ? -0.875 -2.655 8.049 1.00 95.31 97 MET A CA 1
ATOM 747 C C . MET A 1 97 ? -0.393 -2.382 9.463 1.00 95.31 97 MET A C 1
ATOM 749 O O . MET A 1 97 ? -0.261 -3.295 10.278 1.00 95.31 97 MET A O 1
ATOM 753 N N . VAL A 1 98 ? -0.198 -1.102 9.766 1.00 96.31 98 VAL A N 1
ATOM 754 C CA . VAL A 1 98 ? -0.016 -0.637 11.143 1.00 96.31 98 VAL A CA 1
ATOM 755 C C . VAL A 1 98 ? -1.195 0.218 11.587 1.00 96.31 98 VAL A C 1
ATOM 757 O O . VAL A 1 98 ? -1.820 0.909 10.778 1.00 96.31 98 VAL A O 1
ATOM 760 N N . ARG A 1 99 ? -1.480 0.189 12.888 1.00 94.06 99 ARG A N 1
ATOM 761 C CA . ARG A 1 99 ? -2.390 1.095 13.580 1.00 94.06 99 ARG A CA 1
ATOM 762 C C . ARG A 1 99 ? -1.625 1.912 14.600 1.00 94.06 99 ARG A C 1
ATOM 764 O O . ARG A 1 99 ? -1.019 1.355 15.511 1.00 94.06 99 ARG A O 1
ATOM 771 N N . LEU A 1 100 ? -1.752 3.227 14.493 1.00 94.19 100 LEU A N 1
ATOM 772 C CA . LEU A 1 100 ? -1.503 4.143 15.596 1.00 94.19 100 LEU A CA 1
ATOM 773 C C . LEU A 1 100 ? -2.846 4.411 16.276 1.00 94.19 100 LEU A C 1
ATOM 775 O O . LEU A 1 100 ? -3.783 4.888 15.631 1.00 94.19 100 LEU A O 1
ATOM 779 N N . LYS A 1 101 ? -2.973 4.050 17.554 1.00 93.31 101 LYS A N 1
ATOM 780 C CA . LYS A 1 101 ? -4.186 4.359 18.317 1.00 93.31 101 LYS A CA 1
ATOM 781 C C . LYS A 1 101 ? -4.348 5.868 18.475 1.00 93.31 101 LYS A C 1
ATOM 783 O O . LYS A 1 101 ? -3.353 6.587 18.503 1.00 93.31 101 LYS A O 1
ATOM 788 N N . ALA A 1 102 ? -5.593 6.314 18.609 1.00 91.19 102 ALA A N 1
ATOM 789 C CA . ALA A 1 102 ? -5.840 7.683 19.023 1.00 91.19 102 ALA A CA 1
ATOM 790 C C . ALA A 1 102 ? -5.300 7.938 20.438 1.00 91.19 102 ALA A C 1
ATOM 792 O O . ALA A 1 102 ? -5.265 7.015 21.259 1.00 91.19 102 ALA A O 1
ATOM 793 N N . ASP A 1 103 ? -4.957 9.191 20.732 1.00 90.88 103 ASP A N 1
ATOM 794 C CA . ASP A 1 103 ? -4.528 9.598 22.077 1.00 90.88 103 ASP A CA 1
ATOM 795 C C . ASP A 1 103 ? -5.687 9.522 23.094 1.00 90.88 103 ASP A C 1
ATOM 797 O O . ASP A 1 103 ? -5.477 9.295 24.285 1.00 90.88 103 ASP A O 1
ATOM 801 N N . THR A 1 104 ? -6.928 9.679 22.620 1.00 88.56 104 THR A N 1
ATOM 802 C CA . THR A 1 104 ? -8.151 9.531 23.423 1.00 88.56 104 THR A CA 1
ATOM 803 C C . THR A 1 104 ? -8.575 8.067 23.597 1.00 88.56 104 THR A C 1
ATOM 805 O O . THR A 1 104 ? -8.386 7.226 22.714 1.00 88.56 104 THR A O 1
ATOM 808 N N . SER A 1 105 ? -9.226 7.760 24.723 1.00 89.12 105 SER A N 1
ATOM 809 C CA . SER A 1 105 ? -9.852 6.454 24.975 1.00 89.12 105 SER A CA 1
ATOM 810 C C . SER A 1 105 ? -11.147 6.233 24.183 1.00 89.12 105 SER A C 1
ATOM 812 O O . SER A 1 105 ? -11.536 5.081 23.993 1.00 89.12 105 SER A O 1
ATOM 814 N N . ASP A 1 106 ? -11.775 7.307 23.692 1.00 86.50 106 ASP A N 1
ATOM 815 C CA . ASP A 1 106 ? -13.006 7.277 22.894 1.00 86.50 106 ASP A CA 1
ATOM 816 C C . ASP A 1 106 ? -12.788 7.942 21.519 1.00 86.50 106 ASP A C 1
ATOM 818 O O . ASP A 1 106 ? -13.112 9.117 21.320 1.00 86.50 106 ASP A O 1
ATOM 822 N N . PRO A 1 107 ? -12.131 7.247 20.571 1.00 86.69 107 PRO A N 1
ATOM 823 C CA . PRO A 1 107 ? -11.863 7.798 19.249 1.00 86.69 107 PRO A CA 1
ATOM 824 C C . PRO A 1 107 ? -13.145 7.944 18.426 1.00 86.69 107 PRO A C 1
ATOM 826 O O . PRO A 1 107 ? -13.994 7.055 18.405 1.00 86.69 107 PRO A O 1
ATOM 829 N N . ILE A 1 108 ? -13.213 9.012 17.626 1.00 83.31 108 ILE A N 1
ATOM 830 C CA . ILE A 1 108 ? -14.299 9.265 16.663 1.00 83.31 108 ILE A CA 1
ATOM 831 C C . ILE A 1 108 ? -14.421 8.106 15.663 1.00 83.31 108 ILE A C 1
ATOM 833 O O . ILE A 1 108 ? -15.514 7.770 15.211 1.00 83.31 108 ILE A O 1
ATOM 837 N N . GLY A 1 109 ? -13.295 7.496 15.288 1.00 82.31 109 GLY A N 1
ATOM 838 C CA . GLY A 1 109 ? -13.279 6.343 14.399 1.00 82.31 109 GLY A CA 1
ATOM 839 C C . GLY A 1 109 ? -11.884 5.997 13.896 1.00 82.31 109 GLY A C 1
ATOM 840 O O . GLY A 1 109 ? -10.873 6.345 14.508 1.00 82.31 109 GLY A O 1
ATOM 841 N N . ASN A 1 110 ? -11.840 5.314 12.753 1.00 84.56 110 ASN A N 1
ATOM 842 C CA . ASN A 1 110 ? -10.601 4.920 12.084 1.00 84.56 110 ASN A CA 1
ATOM 843 C C . ASN A 1 110 ? -10.396 5.742 10.801 1.00 84.56 110 ASN A C 1
ATOM 845 O O . ASN A 1 110 ? -11.314 5.867 9.985 1.00 84.56 110 ASN A O 1
ATOM 849 N N . LEU A 1 111 ? -9.183 6.262 10.619 1.00 83.75 111 LEU A N 1
ATOM 850 C CA . LEU A 1 111 ? -8.720 6.962 9.423 1.00 83.75 111 LEU A CA 1
ATOM 851 C C . LEU A 1 111 ? -7.774 6.047 8.649 1.00 83.75 111 LEU A C 1
ATOM 853 O O . LEU A 1 111 ? -6.726 5.680 9.172 1.00 83.75 111 LEU A O 1
ATOM 857 N N . ILE A 1 112 ? -8.107 5.720 7.401 1.00 86.81 112 ILE A N 1
ATOM 858 C CA . ILE A 1 112 ? -7.198 4.973 6.529 1.00 86.81 112 ILE A CA 1
ATOM 859 C C . ILE A 1 112 ? -6.374 5.971 5.715 1.00 86.81 112 ILE A C 1
ATOM 861 O O . ILE A 1 112 ? -6.931 6.839 5.033 1.00 86.81 112 ILE A O 1
ATOM 865 N N . VAL A 1 113 ? -5.049 5.857 5.784 1.00 85.31 113 VAL A N 1
ATOM 866 C CA . VAL A 1 113 ? -4.125 6.776 5.108 1.00 85.31 113 VAL A CA 1
ATOM 867 C C . VAL A 1 113 ? -3.382 6.100 3.965 1.00 85.31 113 VAL A C 1
ATOM 869 O O . VAL A 1 113 ? -2.988 4.940 4.061 1.00 85.31 113 VAL A O 1
ATOM 872 N N . ASN A 1 114 ? -3.165 6.851 2.886 1.00 84.62 114 ASN A N 1
ATOM 873 C CA . ASN A 1 114 ? -2.367 6.424 1.744 1.00 84.62 114 ASN A CA 1
ATOM 874 C C . ASN A 1 114 ? -1.495 7.595 1.229 1.00 84.62 114 ASN A C 1
ATOM 876 O O . ASN A 1 114 ? -2.049 8.601 0.775 1.00 84.62 114 ASN A O 1
ATOM 880 N N . PRO A 1 115 ? -0.152 7.484 1.257 1.00 80.56 115 PRO A N 1
ATOM 881 C CA . PRO A 1 115 ? 0.774 8.565 0.896 1.00 80.56 115 PRO A CA 1
ATOM 882 C C . PRO A 1 115 ? 0.817 8.913 -0.598 1.00 80.56 115 PRO A C 1
ATOM 884 O O . PRO A 1 115 ? 1.478 9.880 -0.967 1.00 80.56 115 PRO A O 1
ATOM 887 N N . GLY A 1 116 ? 0.167 8.132 -1.464 1.00 76.56 116 GLY A N 1
ATOM 888 C CA . GLY A 1 116 ? 0.279 8.294 -2.916 1.00 76.56 116 GLY A CA 1
ATOM 889 C C . GLY A 1 116 ? 1.536 7.633 -3.489 1.00 76.56 116 GLY A C 1
ATOM 890 O O . GLY A 1 116 ? 2.045 6.662 -2.932 1.00 76.56 116 GLY A O 1
ATOM 891 N N . GLY A 1 117 ? 2.020 8.114 -4.636 1.00 75.56 117 GLY A N 1
ATOM 892 C CA . GLY A 1 117 ? 3.063 7.439 -5.418 1.00 75.56 117 GLY A CA 1
ATOM 893 C C . GLY A 1 117 ? 2.549 7.083 -6.808 1.00 75.56 117 GLY A C 1
ATOM 894 O O . GLY A 1 117 ? 2.479 7.990 -7.633 1.00 75.56 117 GLY A O 1
ATOM 895 N N . PRO A 1 118 ? 2.145 5.838 -7.116 1.00 77.75 118 PRO A N 1
ATOM 896 C CA . PRO A 1 118 ? 2.020 4.613 -6.303 1.00 77.75 118 PRO A CA 1
ATOM 897 C C . PRO A 1 118 ? 3.361 3.999 -5.852 1.00 77.75 118 PRO A C 1
ATOM 899 O O . PRO A 1 118 ? 4.425 4.494 -6.207 1.00 77.75 118 PRO A O 1
ATOM 902 N N . GLY A 1 119 ? 3.314 2.924 -5.053 1.00 85.19 119 GLY A N 1
ATOM 903 C CA . GLY A 1 119 ? 4.512 2.198 -4.593 1.00 85.19 119 GLY A CA 1
ATOM 904 C C . GLY A 1 119 ? 5.092 2.665 -3.253 1.00 85.19 119 GLY A C 1
ATOM 905 O O . GLY A 1 119 ? 6.047 2.071 -2.758 1.00 85.19 119 GLY A O 1
ATOM 906 N N . SER A 1 120 ? 4.521 3.704 -2.640 1.00 89.19 120 SER A N 1
ATOM 907 C CA . SER A 1 120 ? 4.951 4.190 -1.326 1.00 89.19 120 SER A CA 1
ATOM 908 C C . SER A 1 120 ? 4.337 3.364 -0.197 1.00 89.19 120 SER A C 1
ATOM 910 O O . SER A 1 120 ? 3.122 3.191 -0.142 1.00 89.19 120 SER A O 1
ATOM 912 N N . SER A 1 121 ? 5.172 2.911 0.738 1.00 94.31 121 SER A N 1
ATOM 913 C CA . SER A 1 121 ? 4.737 2.206 1.950 1.00 94.31 121 SER A CA 1
ATOM 914 C C . SER A 1 121 ? 4.402 3.209 3.062 1.00 94.31 121 SER A C 1
ATOM 916 O O . SER A 1 121 ? 5.324 3.858 3.578 1.00 94.31 121 SER A O 1
ATOM 918 N N . PRO A 1 122 ? 3.126 3.365 3.472 1.00 90.81 122 PRO A N 1
ATOM 919 C CA . PRO A 1 122 ? 2.808 4.105 4.684 1.00 90.81 122 PRO A CA 1
ATOM 920 C C . PRO A 1 122 ? 3.419 3.454 5.923 1.00 90.81 122 PRO A C 1
ATOM 922 O O . PRO A 1 122 ? 3.908 4.190 6.774 1.00 90.81 122 PRO A O 1
ATOM 925 N N . ILE A 1 123 ? 3.501 2.120 6.016 1.00 96.12 123 ILE A N 1
ATOM 926 C CA . ILE A 1 123 ? 4.147 1.450 7.159 1.00 96.12 123 ILE A CA 1
ATOM 927 C C . ILE A 1 123 ? 5.579 1.971 7.345 1.00 96.12 123 ILE A C 1
ATOM 929 O O . ILE A 1 123 ? 5.965 2.365 8.448 1.00 96.12 123 ILE A O 1
ATOM 933 N N . SER A 1 124 ? 6.348 2.090 6.255 1.00 95.88 124 SER A N 1
ATOM 934 C CA . SER A 1 124 ? 7.699 2.651 6.314 1.00 95.88 124 SER A CA 1
ATOM 935 C C . SER A 1 124 ? 7.731 4.095 6.821 1.00 95.88 124 SER A C 1
ATOM 937 O O . SER A 1 124 ? 8.743 4.473 7.414 1.00 95.88 124 SER A O 1
ATOM 939 N N . LEU A 1 125 ? 6.702 4.912 6.575 1.00 91.81 125 LEU A N 1
ATOM 940 C CA . LEU A 1 125 ? 6.641 6.275 7.109 1.00 91.81 125 LEU A CA 1
ATOM 941 C C . LEU A 1 125 ? 6.468 6.253 8.627 1.00 91.81 125 LEU A C 1
ATOM 943 O O . LEU A 1 125 ? 7.193 6.966 9.314 1.00 91.81 125 LEU A O 1
ATOM 947 N N . PHE A 1 126 ? 5.579 5.408 9.151 1.00 94.94 126 PHE A N 1
ATOM 948 C CA . PHE A 1 126 ? 5.350 5.286 10.594 1.00 94.94 126 PHE A CA 1
ATOM 949 C C . PHE A 1 126 ? 6.579 4.745 11.329 1.00 94.94 126 PHE A C 1
ATOM 951 O O . PHE A 1 126 ? 6.975 5.313 12.343 1.00 94.94 126 PHE A O 1
ATOM 958 N N . ILE A 1 127 ? 7.251 3.725 10.783 1.00 96.38 127 ILE A N 1
ATOM 959 C CA . ILE A 1 127 ? 8.498 3.193 11.366 1.00 96.38 127 ILE A CA 1
ATOM 960 C C . ILE A 1 127 ? 9.578 4.277 11.450 1.00 96.38 127 ILE A C 1
ATOM 962 O O . ILE A 1 127 ? 10.306 4.362 12.432 1.00 96.38 127 ILE A 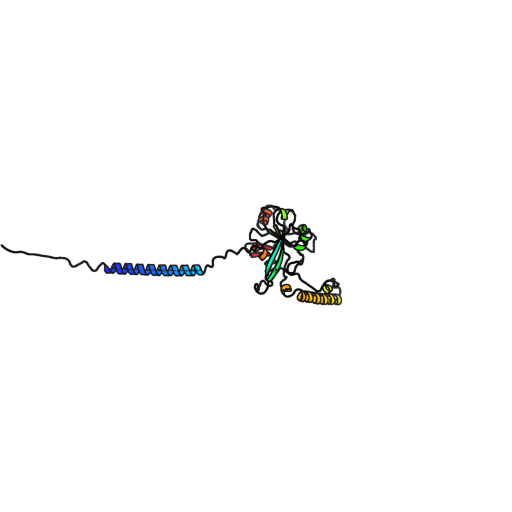O 1
ATOM 966 N N . LYS A 1 128 ? 9.679 5.127 10.421 1.00 95.06 128 LYS A N 1
ATOM 967 C CA . LYS A 1 128 ? 10.694 6.188 10.330 1.00 95.06 128 LYS A CA 1
ATOM 968 C C . LYS A 1 128 ? 10.316 7.469 11.087 1.00 95.06 128 LYS A C 1
ATOM 970 O O . LYS A 1 128 ? 11.021 8.464 10.937 1.00 95.06 128 LYS A O 1
ATOM 975 N N . GLY A 1 129 ? 9.201 7.494 11.824 1.00 90.69 129 GLY A N 1
ATOM 976 C CA . GLY A 1 129 ? 8.720 8.704 12.504 1.00 90.69 129 GLY A CA 1
ATOM 977 C C . GLY A 1 129 ? 8.245 9.812 11.549 1.00 90.69 129 GLY A C 1
ATOM 978 O O . GLY A 1 129 ? 8.228 10.986 11.907 1.00 90.69 129 GLY A O 1
ATOM 979 N N . LYS A 1 130 ? 7.897 9.458 10.306 1.00 88.31 130 LYS A N 1
ATOM 980 C CA . LYS A 1 130 ? 7.441 10.368 9.240 1.00 88.31 130 LYS A CA 1
ATOM 981 C C . LYS A 1 130 ? 5.926 10.311 9.023 1.00 88.31 130 LYS A C 1
ATOM 983 O O . LYS A 1 130 ? 5.442 10.719 7.970 1.00 88.31 130 LYS A O 1
ATOM 988 N N . GLN A 1 131 ? 5.162 9.826 10.000 1.00 84.81 131 GLN A N 1
ATOM 989 C CA . GLN A 1 131 ? 3.702 9.720 9.916 1.00 84.81 131 GLN A CA 1
ATOM 990 C C . GLN A 1 131 ? 3.002 11.070 9.707 1.00 84.81 131 GLN A C 1
ATOM 992 O O . GLN A 1 131 ? 1.936 11.103 9.099 1.00 84.81 131 GLN A O 1
ATOM 997 N N . SER A 1 132 ? 3.624 12.186 10.108 1.00 82.00 132 SER A N 1
ATOM 998 C CA . SER A 1 132 ? 3.121 13.545 9.847 1.00 82.00 132 SER A CA 1
ATOM 999 C C . SER A 1 132 ? 2.946 13.859 8.359 1.00 82.00 132 SER A C 1
ATOM 1001 O O . SER A 1 132 ? 2.162 14.739 8.012 1.00 82.00 132 SER A O 1
ATOM 1003 N N . GLN A 1 133 ? 3.620 13.113 7.475 1.00 79.00 133 GLN A N 1
ATOM 1004 C CA . GLN A 1 133 ? 3.428 13.220 6.031 1.00 79.00 133 GLN A CA 1
ATOM 1005 C C . GLN A 1 133 ? 2.064 12.716 5.569 1.00 79.00 133 GLN A C 1
ATOM 1007 O O . GLN A 1 133 ? 1.670 13.075 4.474 1.00 79.00 133 GLN A O 1
ATOM 1012 N N . VAL A 1 134 ? 1.365 11.889 6.354 1.00 74.88 134 VAL A N 1
ATOM 1013 C CA . VAL A 1 134 ? 0.074 11.280 5.982 1.00 74.88 134 VAL A CA 1
ATOM 1014 C C . VAL A 1 134 ? -1.036 11.494 7.012 1.00 74.88 134 VAL A C 1
ATOM 1016 O O . VAL A 1 134 ? -2.211 11.399 6.666 1.00 74.88 134 VAL A O 1
ATOM 1019 N N . ALA A 1 135 ? -0.688 11.808 8.260 1.00 77.62 135 ALA A N 1
ATOM 1020 C CA . ALA A 1 135 ? -1.619 12.093 9.343 1.00 77.62 135 ALA A CA 1
ATOM 1021 C C . ALA A 1 135 ? -1.047 13.179 10.262 1.00 77.62 135 ALA A C 1
ATOM 1023 O O . ALA A 1 135 ? 0.004 12.998 10.873 1.00 77.62 135 ALA A O 1
ATOM 1024 N N . SER A 1 136 ? -1.742 14.311 10.378 1.00 78.19 136 SER A N 1
ATOM 1025 C CA . SER A 1 136 ? -1.367 15.363 11.325 1.00 78.19 136 SER A CA 1
ATOM 1026 C C . SER A 1 136 ? -1.613 14.926 12.773 1.00 78.19 136 SER A C 1
ATOM 1028 O O . SER A 1 136 ? -2.452 14.065 13.036 1.00 78.19 136 SER A O 1
ATOM 1030 N N . ALA A 1 137 ? -0.932 15.569 13.726 1.00 77.31 137 ALA A N 1
ATOM 1031 C CA . ALA A 1 137 ? -1.125 15.304 15.155 1.00 77.31 137 ALA A CA 1
ATOM 1032 C C . ALA A 1 137 ? -2.589 15.502 15.602 1.00 77.31 137 ALA A C 1
ATOM 1034 O O . ALA A 1 137 ? -3.118 14.721 16.383 1.00 77.31 137 ALA A O 1
ATOM 1035 N N . ASN A 1 138 ? -3.288 16.494 15.039 1.00 76.38 138 ASN A N 1
ATOM 1036 C CA . ASN A 1 138 ? -4.707 16.720 15.335 1.00 76.38 138 ASN A CA 1
ATOM 1037 C C . ASN A 1 138 ? -5.591 15.538 14.900 1.00 76.38 138 ASN A C 1
ATOM 1039 O O . ASN A 1 138 ? -6.625 15.289 15.509 1.00 76.38 138 ASN A O 1
ATOM 1043 N N . LEU A 1 139 ? -5.207 14.804 13.847 1.00 81.06 139 LEU A N 1
ATOM 1044 C CA . LEU A 1 139 ? -5.940 13.607 13.431 1.00 81.06 139 LEU A CA 1
ATOM 1045 C C . LEU A 1 139 ? -5.685 12.445 14.394 1.00 81.06 139 LEU A C 1
ATOM 1047 O O . LEU A 1 139 ? -6.644 11.780 14.777 1.00 81.06 139 LEU A O 1
ATOM 1051 N N . SER A 1 140 ? -4.441 12.228 14.834 1.00 81.94 140 SER A N 1
ATOM 1052 C CA . SER A 1 140 ? -4.126 11.172 15.809 1.00 81.94 140 SER A CA 1
ATOM 1053 C C . SER A 1 140 ? -4.700 11.438 17.204 1.00 81.94 140 SER A C 1
ATOM 1055 O O . SER A 1 140 ? -4.895 10.499 17.962 1.00 81.94 140 SER A O 1
ATOM 1057 N N . GLN A 1 141 ? -5.071 12.676 17.538 1.00 84.50 141 GLN A N 1
ATOM 1058 C CA . GLN A 1 141 ? -5.778 12.956 18.795 1.00 84.50 141 GLN A CA 1
ATOM 1059 C C . GLN A 1 141 ? -7.179 12.335 18.853 1.00 84.50 141 GLN A C 1
ATOM 1061 O O . GLN A 1 141 ? -7.649 11.985 19.932 1.00 84.50 141 GLN A O 1
ATOM 1066 N N . SER A 1 142 ? -7.870 12.215 17.714 1.00 83.06 142 SER A N 1
ATOM 1067 C CA . SER A 1 142 ? -9.291 11.827 17.678 1.00 83.06 142 SER A CA 1
ATOM 1068 C C . SER A 1 142 ? -9.593 10.589 16.836 1.00 83.06 142 SER A C 1
ATOM 1070 O O . SER A 1 142 ? -10.694 10.050 16.933 1.00 83.06 142 SER A O 1
ATOM 1072 N N . TYR A 1 143 ? -8.652 10.127 16.016 1.00 85.25 143 TYR A N 1
ATOM 1073 C CA . TYR A 1 143 ? -8.821 8.966 15.148 1.00 85.25 143 TYR A CA 1
ATOM 1074 C C . TYR A 1 143 ? -7.706 7.955 15.371 1.00 85.25 143 TYR A C 1
ATOM 1076 O O . TYR A 1 143 ? -6.537 8.316 15.493 1.00 85.25 143 TYR A O 1
ATOM 1084 N N . ASN A 1 144 ? -8.058 6.670 15.329 1.00 89.50 144 ASN A N 1
ATOM 1085 C CA . ASN A 1 144 ? -7.048 5.646 15.099 1.00 89.50 144 ASN A CA 1
ATOM 1086 C C . ASN A 1 144 ? -6.573 5.772 13.652 1.00 89.50 144 ASN A C 1
ATOM 1088 O O . ASN A 1 144 ? -7.394 5.792 12.732 1.00 89.50 144 ASN A O 1
ATOM 1092 N N . ILE A 1 145 ? -5.266 5.822 13.436 1.00 90.31 145 ILE A N 1
ATOM 1093 C CA . ILE A 1 145 ? -4.689 5.922 12.100 1.00 90.31 145 ILE A CA 1
ATOM 1094 C C . ILE A 1 145 ? -4.305 4.528 11.630 1.00 90.31 145 ILE A C 1
ATOM 1096 O O . ILE A 1 145 ? -3.469 3.877 12.250 1.00 90.31 145 ILE A O 1
ATOM 1100 N N . ILE A 1 146 ? -4.914 4.078 10.538 1.00 92.25 146 ILE A N 1
ATOM 1101 C CA . ILE A 1 146 ? -4.641 2.798 9.892 1.00 92.25 146 ILE A CA 1
ATOM 1102 C C . ILE A 1 146 ? -3.840 3.060 8.619 1.00 92.25 146 ILE A C 1
ATOM 1104 O O . ILE A 1 146 ? -4.282 3.774 7.719 1.00 92.25 146 ILE A O 1
ATOM 1108 N N . ALA A 1 147 ? -2.672 2.441 8.532 1.00 92.81 147 ALA A N 1
ATOM 1109 C CA . ALA A 1 147 ? -1.711 2.606 7.454 1.00 92.81 147 ALA A CA 1
ATOM 1110 C C . ALA A 1 147 ? -1.427 1.249 6.791 1.00 92.81 147 ALA A C 1
ATOM 1112 O O . ALA A 1 147 ? -0.445 0.592 7.148 1.00 92.81 147 ALA A O 1
ATOM 1113 N N . PRO A 1 148 ? -2.294 0.790 5.869 1.00 93.88 148 PRO A N 1
ATOM 1114 C CA . PRO A 1 148 ? -2.049 -0.418 5.098 1.00 93.88 148 PRO A CA 1
ATOM 1115 C C . PRO A 1 148 ? -1.048 -0.164 3.979 1.00 93.88 148 PRO A C 1
ATOM 1117 O O . PRO A 1 148 ? -1.191 0.792 3.216 1.00 93.88 148 PRO A O 1
ATOM 1120 N N . ASP A 1 149 ? -0.073 -1.054 3.835 1.00 96.19 149 ASP A N 1
ATOM 1121 C CA . ASP A 1 149 ? 0.713 -1.107 2.609 1.00 96.19 149 ASP A CA 1
ATOM 1122 C C . ASP A 1 149 ? -0.188 -1.638 1.477 1.00 96.19 149 ASP A C 1
ATOM 1124 O O . ASP A 1 149 ? -0.803 -2.699 1.644 1.00 96.19 149 ASP A O 1
ATOM 1128 N N . PRO A 1 150 ? -0.317 -0.935 0.333 1.00 93.75 150 PRO A N 1
ATOM 1129 C CA . PRO A 1 150 ? -1.104 -1.436 -0.793 1.00 93.75 150 PRO A CA 1
ATOM 1130 C C . PRO A 1 150 ? -0.578 -2.779 -1.316 1.00 93.75 150 PRO A C 1
ATOM 1132 O O . PRO A 1 150 ? 0.610 -3.073 -1.193 1.00 93.75 150 PRO A O 1
ATOM 1135 N N . ARG A 1 151 ? -1.438 -3.577 -1.963 1.00 95.12 151 ARG A N 1
ATOM 1136 C CA . ARG A 1 151 ? -1.000 -4.780 -2.693 1.00 95.12 151 ARG A CA 1
ATOM 1137 C C . ARG A 1 151 ? 0.197 -4.459 -3.601 1.00 95.12 151 ARG A C 1
ATOM 1139 O O . ARG A 1 151 ? 0.171 -3.468 -4.329 1.00 95.12 151 ARG A O 1
ATOM 1146 N N . GLY A 1 152 ? 1.246 -5.277 -3.562 1.00 95.75 152 GLY A N 1
ATOM 1147 C CA . GLY A 1 152 ? 2.457 -5.038 -4.352 1.00 95.75 152 GLY A CA 1
ATOM 1148 C C . GLY A 1 152 ? 3.472 -4.092 -3.704 1.00 95.75 152 GLY A C 1
ATOM 1149 O O . GLY A 1 152 ? 4.496 -3.800 -4.324 1.00 95.75 152 GLY A O 1
ATOM 1150 N N . VAL A 1 153 ? 3.233 -3.601 -2.484 1.00 96.38 153 VAL A N 1
ATOM 1151 C CA . VAL A 1 153 ? 4.050 -2.557 -1.844 1.00 96.38 153 VAL A CA 1
ATOM 1152 C C . VAL A 1 153 ? 4.532 -2.992 -0.467 1.00 96.38 153 VAL A C 1
ATOM 1154 O O . VAL A 1 153 ? 3.778 -3.573 0.303 1.00 96.38 153 VAL A O 1
ATOM 1157 N N . GLY A 1 154 ? 5.782 -2.653 -0.136 1.00 95.31 154 GLY A N 1
ATOM 1158 C CA . GLY A 1 154 ? 6.324 -2.776 1.218 1.00 95.31 154 GLY A CA 1
ATOM 1159 C C . GLY A 1 154 ? 6.166 -4.180 1.801 1.00 95.31 154 GLY A C 1
ATOM 1160 O O . GLY A 1 154 ? 6.714 -5.137 1.261 1.00 95.31 154 GLY A O 1
ATOM 1161 N N . ALA A 1 155 ? 5.431 -4.300 2.903 1.00 96.50 155 ALA A N 1
ATOM 1162 C CA . ALA A 1 155 ? 5.159 -5.577 3.560 1.00 96.50 155 ALA A CA 1
ATOM 1163 C C . ALA A 1 155 ? 3.990 -6.371 2.929 1.00 96.50 155 ALA A C 1
ATOM 1165 O O . ALA A 1 155 ? 3.804 -7.545 3.244 1.00 96.50 155 ALA A O 1
ATOM 1166 N N . SER A 1 156 ? 3.236 -5.776 2.002 1.00 96.75 156 SER A N 1
ATOM 1167 C CA . SER A 1 156 ? 2.077 -6.377 1.327 1.00 96.75 156 SER A CA 1
ATOM 1168 C C . SER A 1 156 ? 2.451 -6.982 -0.028 1.00 96.75 156 SER A C 1
ATOM 1170 O O . SER A 1 156 ? 2.079 -6.467 -1.084 1.00 96.75 156 SER A O 1
ATOM 1172 N N . HIS A 1 157 ? 3.176 -8.102 -0.004 1.00 95.38 157 HIS A N 1
ATOM 1173 C CA . HIS A 1 157 ? 3.546 -8.870 -1.204 1.00 95.38 157 HIS A CA 1
ATOM 1174 C C . HIS A 1 157 ? 4.279 -8.011 -2.268 1.00 95.38 157 HIS A C 1
ATOM 1176 O O . HIS A 1 157 ? 3.765 -7.816 -3.369 1.00 95.38 157 HIS A O 1
ATOM 1182 N N . PRO A 1 158 ? 5.455 -7.435 -1.942 1.00 95.75 158 PRO A N 1
ATOM 1183 C CA . PRO A 1 158 ? 6.079 -6.382 -2.740 1.00 95.75 158 PRO A CA 1
ATOM 1184 C C . PRO A 1 158 ? 6.485 -6.844 -4.140 1.00 95.75 158 PRO A C 1
ATOM 1186 O O . PRO A 1 158 ? 6.993 -7.955 -4.308 1.00 95.75 158 PRO A O 1
ATOM 1189 N N . VAL A 1 159 ? 6.355 -5.945 -5.120 1.00 96.69 159 VAL A N 1
ATOM 1190 C CA . VAL A 1 159 ? 6.937 -6.131 -6.456 1.00 96.69 159 VAL A CA 1
ATOM 1191 C C . VAL A 1 159 ? 8.449 -6.301 -6.337 1.00 96.69 159 VAL A C 1
ATOM 1193 O O . VAL A 1 159 ? 9.145 -5.480 -5.734 1.00 96.69 159 VAL A O 1
ATOM 1196 N N . LYS A 1 160 ? 8.960 -7.365 -6.949 1.00 96.12 160 LYS A N 1
ATOM 1197 C CA . LYS A 1 160 ? 10.384 -7.672 -7.071 1.00 96.12 160 LYS A CA 1
ATOM 1198 C C . LYS A 1 160 ? 10.761 -7.595 -8.540 1.00 96.12 160 LYS A C 1
ATOM 1200 O O . LYS A 1 160 ? 10.074 -8.169 -9.371 1.00 96.12 160 LYS A O 1
ATOM 1205 N N . CYS A 1 161 ? 11.859 -6.915 -8.841 1.00 96.69 161 CYS A N 1
ATOM 1206 C CA . CYS A 1 161 ? 12.418 -6.802 -10.186 1.00 96.69 161 CYS A CA 1
ATOM 1207 C C . CYS A 1 161 ? 13.930 -7.012 -10.128 1.00 96.69 161 CYS A C 1
ATOM 1209 O O . CYS A 1 161 ? 14.541 -6.875 -9.061 1.00 96.69 161 CYS A O 1
ATOM 1211 N N . ASN A 1 162 ? 14.556 -7.266 -11.277 1.00 97.56 162 ASN A N 1
ATOM 1212 C CA . ASN A 1 162 ? 16.007 -7.354 -11.345 1.00 97.56 162 ASN A CA 1
ATOM 1213 C C . ASN A 1 162 ? 16.634 -5.990 -11.004 1.00 97.56 162 ASN A C 1
ATOM 1215 O O . ASN A 1 162 ? 16.390 -4.983 -11.673 1.00 97.56 162 ASN A O 1
ATOM 1219 N N . ILE A 1 163 ? 17.454 -5.953 -9.950 1.00 95.94 163 ILE A N 1
ATOM 1220 C CA . ILE A 1 163 ? 18.014 -4.701 -9.428 1.00 95.94 163 ILE A CA 1
ATOM 1221 C C . ILE A 1 163 ? 19.032 -4.059 -10.377 1.00 95.94 163 ILE A C 1
ATOM 1223 O O . ILE A 1 163 ? 19.157 -2.834 -10.393 1.00 95.94 163 ILE A O 1
ATOM 1227 N N . THR A 1 164 ? 19.736 -4.858 -11.179 1.00 96.06 164 THR A N 1
ATOM 1228 C CA . THR A 1 164 ? 20.691 -4.364 -12.175 1.00 96.06 164 THR A CA 1
ATOM 1229 C C . THR A 1 164 ? 19.949 -3.612 -13.275 1.00 96.06 164 THR A C 1
ATOM 1231 O O . THR A 1 164 ? 20.261 -2.449 -13.517 1.00 96.06 164 THR A O 1
ATOM 1234 N N . LEU A 1 165 ? 18.889 -4.204 -13.839 1.00 94.94 165 LEU A N 1
ATOM 1235 C CA . LEU A 1 165 ? 18.026 -3.545 -14.834 1.00 94.94 165 LEU A CA 1
ATOM 1236 C C . LEU A 1 165 ? 17.316 -2.311 -14.257 1.00 94.94 165 LEU A C 1
ATOM 1238 O O . LEU A 1 165 ? 17.165 -1.284 -14.924 1.00 94.94 165 LEU A O 1
ATOM 1242 N N . LEU A 1 166 ? 16.896 -2.374 -12.989 1.00 92.88 166 LEU A N 1
ATOM 1243 C CA . LEU A 1 166 ? 16.253 -1.241 -12.322 1.00 92.88 166 LEU A CA 1
ATOM 1244 C C . LEU A 1 166 ? 17.207 -0.042 -12.179 1.00 92.88 166 LEU A C 1
ATOM 1246 O O . LEU A 1 166 ? 16.768 1.101 -12.311 1.00 92.88 166 LEU A O 1
ATOM 1250 N N . ARG A 1 167 ? 18.497 -0.301 -11.929 1.00 93.56 167 ARG A N 1
ATOM 1251 C CA . ARG A 1 167 ? 19.549 0.719 -11.778 1.00 93.56 167 ARG A CA 1
ATOM 1252 C C . ARG A 1 167 ? 20.171 1.167 -13.100 1.00 93.56 167 ARG A C 1
ATOM 1254 O O . ARG A 1 167 ? 20.848 2.194 -13.114 1.00 93.56 167 ARG A O 1
ATOM 1261 N N . GLU A 1 168 ? 19.947 0.423 -14.177 1.00 92.50 168 GLU A N 1
ATOM 1262 C CA . GLU A 1 168 ? 20.411 0.772 -15.515 1.00 92.50 168 GLU A CA 1
ATOM 1263 C C . GLU A 1 168 ? 19.898 2.157 -15.930 1.00 92.50 168 GLU A C 1
ATOM 1265 O O . GLU A 1 168 ? 18.705 2.467 -15.817 1.00 92.50 168 GLU A O 1
ATOM 1270 N N . ARG A 1 169 ? 20.819 3.006 -16.397 1.00 87.31 169 ARG A N 1
ATOM 1271 C CA . ARG A 1 169 ? 20.521 4.372 -16.826 1.00 87.31 169 ARG A CA 1
ATOM 1272 C C . ARG A 1 169 ? 20.376 4.416 -18.340 1.00 87.31 169 ARG A C 1
ATOM 1274 O O . ARG A 1 169 ? 21.368 4.432 -19.055 1.00 87.31 169 ARG A O 1
ATOM 1281 N N . VAL A 1 170 ? 19.133 4.513 -18.792 1.00 88.38 170 VAL A N 1
ATOM 1282 C CA . VAL A 1 170 ? 18.776 4.907 -20.160 1.00 88.38 170 VAL A CA 1
ATOM 1283 C C . VAL A 1 170 ? 18.197 6.321 -20.139 1.00 88.38 170 VAL A C 1
ATOM 1285 O O . VAL A 1 170 ? 17.574 6.718 -19.145 1.00 88.38 170 VAL A O 1
ATOM 1288 N N . SER A 1 171 ? 18.420 7.103 -21.201 1.00 85.88 171 SER A N 1
ATOM 1289 C CA . SER A 1 171 ? 17.828 8.441 -21.298 1.00 85.88 171 SER A CA 1
ATOM 1290 C C . SER A 1 171 ? 16.305 8.335 -21.230 1.00 85.88 171 SER A C 1
ATOM 1292 O O . SER A 1 171 ? 15.690 7.528 -21.923 1.00 85.88 171 SER A O 1
ATOM 1294 N N . LYS A 1 172 ? 15.685 9.162 -20.385 1.00 86.00 172 LYS A N 1
ATOM 1295 C CA . LYS A 1 172 ? 14.223 9.338 -20.367 1.00 86.00 172 LYS A CA 1
ATOM 1296 C C . LYS A 1 172 ? 13.763 10.399 -21.369 1.00 86.00 172 LYS A C 1
ATOM 1298 O O . LYS A 1 172 ? 12.570 10.511 -21.627 1.00 86.00 172 LYS A O 1
ATOM 1303 N N . TYR A 1 173 ? 14.705 11.171 -21.910 1.00 91.19 173 TYR A N 1
ATOM 1304 C CA . TYR A 1 173 ? 14.468 12.164 -22.945 1.00 91.19 173 TYR A CA 1
ATOM 1305 C C . TYR A 1 173 ? 14.809 11.524 -24.283 1.00 91.19 173 TYR A C 1
ATOM 1307 O O . TYR A 1 173 ? 15.979 11.347 -24.619 1.00 91.19 173 TYR A O 1
ATOM 1315 N N . VAL A 1 174 ? 13.769 11.111 -24.999 1.00 93.06 174 VAL A N 1
ATOM 1316 C CA . VAL A 1 174 ? 13.889 10.502 -26.321 1.00 93.06 174 VAL A CA 1
ATOM 1317 C C . VAL A 1 174 ? 14.126 11.623 -27.333 1.00 93.06 174 VAL A C 1
ATOM 1319 O O . VAL A 1 174 ? 13.199 12.368 -27.641 1.00 93.06 174 VAL A O 1
ATOM 1322 N N . ALA A 1 175 ? 15.364 11.768 -27.814 1.00 95.56 175 ALA A N 1
ATOM 1323 C CA . ALA A 1 175 ? 15.738 12.764 -28.824 1.00 95.56 175 ALA A CA 1
ATOM 1324 C C . ALA A 1 175 ? 15.953 12.142 -30.215 1.00 95.56 175 ALA A C 1
ATOM 1326 O O . ALA A 1 175 ? 16.013 12.852 -31.217 1.00 95.56 175 ALA A O 1
ATOM 1327 N N . SER A 1 176 ? 16.060 10.814 -30.279 1.00 95.81 176 SER A N 1
ATOM 1328 C CA . SER A 1 176 ? 16.301 10.046 -31.497 1.00 95.81 176 SER A CA 1
ATOM 1329 C C . SER A 1 176 ? 15.591 8.689 -31.460 1.00 95.81 176 SER A C 1
ATOM 1331 O O . SER A 1 176 ? 15.156 8.223 -30.403 1.00 95.81 176 SER A O 1
ATOM 1333 N N . GLN A 1 177 ? 15.520 8.018 -32.613 1.00 96.06 177 GLN A N 1
ATOM 1334 C CA . GLN A 1 177 ? 15.019 6.642 -32.691 1.00 96.06 177 GLN A CA 1
ATOM 1335 C C . GLN A 1 177 ? 15.872 5.677 -31.851 1.00 96.06 177 GLN A C 1
ATOM 1337 O O . GLN A 1 177 ? 15.328 4.813 -31.172 1.00 96.06 177 GLN A O 1
ATOM 1342 N N . ALA A 1 178 ? 17.194 5.867 -31.822 1.00 94.06 178 ALA A N 1
ATOM 1343 C CA . ALA A 1 178 ? 18.093 5.042 -31.019 1.00 94.06 178 ALA A CA 1
ATOM 1344 C C . ALA A 1 178 ? 17.805 5.168 -29.510 1.00 94.06 178 ALA A C 1
ATOM 1346 O O . ALA A 1 178 ? 17.794 4.160 -28.802 1.00 94.06 178 ALA A O 1
ATOM 1347 N N . ASP A 1 179 ? 17.505 6.379 -29.020 1.00 94.25 179 ASP A N 1
ATOM 1348 C CA . ASP A 1 179 ? 17.104 6.586 -27.620 1.00 94.25 179 ASP A CA 1
ATOM 1349 C C . ASP A 1 179 ? 15.786 5.875 -27.303 1.00 94.25 179 ASP A C 1
ATOM 1351 O O . ASP A 1 179 ? 15.639 5.264 -26.241 1.00 94.25 179 ASP A O 1
ATOM 1355 N N . PHE A 1 180 ? 14.823 5.946 -28.229 1.00 95.00 180 PHE A N 1
ATOM 1356 C CA . PHE A 1 180 ? 13.537 5.269 -28.092 1.00 95.00 180 PHE A CA 1
ATOM 1357 C C . PHE A 1 180 ? 13.722 3.751 -28.014 1.00 95.00 180 PHE A C 1
ATOM 1359 O O . PHE A 1 180 ? 13.207 3.114 -27.093 1.00 95.00 180 PHE A O 1
ATOM 1366 N N . ASP A 1 181 ? 14.498 3.177 -28.932 1.00 95.44 181 ASP A N 1
ATOM 1367 C CA . ASP A 1 181 ? 14.742 1.737 -29.006 1.00 95.44 181 ASP A CA 1
ATOM 1368 C C . ASP A 1 181 ? 15.483 1.229 -27.762 1.00 95.44 181 ASP A C 1
ATOM 1370 O O . ASP A 1 181 ? 15.123 0.182 -27.209 1.00 95.44 181 ASP A O 1
ATOM 1374 N N . ALA A 1 182 ? 16.457 1.994 -27.257 1.00 94.12 182 ALA A N 1
ATOM 1375 C CA . ALA A 1 182 ? 17.148 1.694 -26.005 1.00 94.12 182 ALA A CA 1
ATOM 1376 C C . ALA A 1 182 ? 16.184 1.710 -24.806 1.00 94.12 182 ALA A C 1
ATOM 1378 O O . ALA A 1 182 ? 16.166 0.773 -24.002 1.00 94.12 182 ALA A O 1
ATOM 1379 N N . LEU A 1 183 ? 15.327 2.733 -24.706 1.00 95.00 183 LEU A N 1
ATOM 1380 C CA . LEU A 1 183 ? 14.337 2.849 -23.634 1.00 95.00 183 LEU A CA 1
ATOM 1381 C C . LEU A 1 183 ? 13.307 1.709 -23.678 1.00 95.00 183 LEU A C 1
ATOM 1383 O O . LEU A 1 183 ? 12.984 1.128 -22.639 1.00 95.00 183 LEU A O 1
ATOM 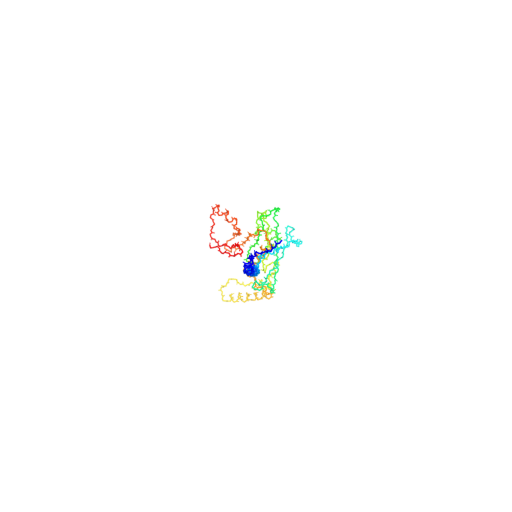1387 N N . VAL A 1 184 ? 12.808 1.362 -24.866 1.00 95.81 184 VAL A N 1
ATOM 1388 C CA . VAL A 1 184 ? 11.857 0.260 -25.075 1.00 95.81 184 VAL A CA 1
ATOM 1389 C C . VAL A 1 184 ? 12.492 -1.077 -24.714 1.00 95.81 184 VAL A C 1
ATOM 1391 O O . VAL A 1 184 ? 11.881 -1.857 -23.981 1.00 95.81 184 VAL A O 1
ATOM 1394 N N . THR A 1 185 ? 13.712 -1.336 -25.186 1.00 95.75 185 THR A N 1
ATOM 1395 C CA . THR A 1 185 ? 14.453 -2.573 -24.902 1.00 95.75 185 THR A CA 1
ATOM 1396 C C . THR A 1 1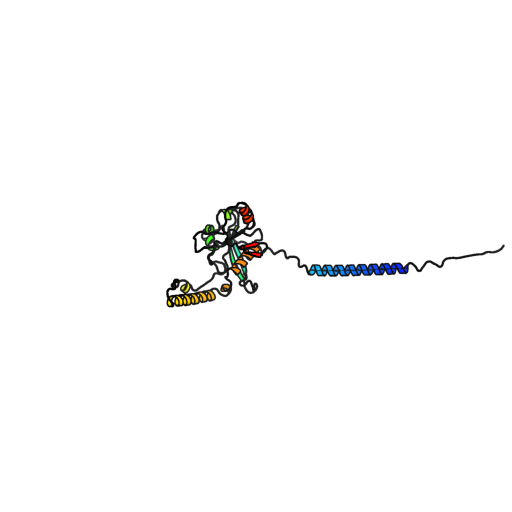85 ? 14.641 -2.751 -23.401 1.00 95.75 185 THR A C 1
ATOM 1398 O O . THR A 1 185 ? 14.242 -3.775 -22.838 1.00 95.75 185 THR A O 1
ATOM 1401 N N . ARG A 1 186 ? 15.139 -1.712 -22.724 1.00 95.31 186 ARG A N 1
ATOM 1402 C CA . ARG A 1 186 ? 15.343 -1.721 -21.275 1.00 95.31 186 ARG A CA 1
ATOM 1403 C C . ARG A 1 186 ? 14.032 -1.895 -20.511 1.00 95.31 186 ARG A C 1
ATOM 1405 O O . ARG A 1 186 ? 13.971 -2.683 -19.571 1.00 95.31 186 ARG A O 1
ATOM 1412 N N . ASN A 1 187 ? 12.967 -1.185 -20.886 1.00 95.69 187 ASN A N 1
ATOM 1413 C CA . ASN A 1 187 ? 11.684 -1.275 -20.181 1.00 95.69 187 ASN A CA 1
ATOM 1414 C C . ASN A 1 187 ? 11.002 -2.636 -20.373 1.00 95.69 187 ASN A C 1
ATOM 1416 O O . ASN A 1 187 ? 10.416 -3.144 -19.418 1.00 95.69 187 ASN A O 1
ATOM 1420 N N . LYS A 1 188 ? 11.113 -3.254 -21.557 1.00 97.38 188 LYS A N 1
ATOM 1421 C CA . LYS A 1 188 ? 10.647 -4.631 -21.790 1.00 97.38 188 LYS A CA 1
ATOM 1422 C C . LYS A 1 188 ? 11.400 -5.623 -20.907 1.00 97.38 188 LYS A C 1
ATOM 1424 O O . LYS A 1 188 ? 10.761 -6.418 -20.223 1.00 97.38 188 LYS A O 1
ATOM 1429 N N . ALA A 1 189 ? 12.732 -5.537 -20.873 1.00 97.62 189 ALA A N 1
ATOM 1430 C CA . ALA A 1 189 ? 13.558 -6.407 -20.038 1.00 97.62 189 ALA A CA 1
ATOM 1431 C C . ALA A 1 189 ? 13.240 -6.231 -18.544 1.00 97.62 189 ALA A C 1
ATOM 1433 O O . ALA A 1 189 ? 13.026 -7.211 -17.828 1.00 97.62 189 ALA A O 1
ATOM 1434 N N . LEU A 1 190 ? 13.132 -4.983 -18.074 1.00 97.06 190 LEU A N 1
ATOM 1435 C CA . LEU A 1 190 ? 12.775 -4.696 -16.687 1.00 97.06 190 LEU A CA 1
ATOM 1436 C C . LEU A 1 190 ? 11.377 -5.229 -16.350 1.00 97.06 190 LEU A C 1
ATOM 1438 O O . LEU A 1 190 ? 11.232 -5.921 -15.346 1.00 97.06 190 LEU A O 1
ATOM 1442 N N . GLY A 1 191 ? 10.372 -4.952 -17.185 1.00 95.19 191 GLY A N 1
ATOM 1443 C CA . GLY A 1 191 ? 8.998 -5.412 -16.977 1.00 95.19 191 GLY A CA 1
ATOM 1444 C C . GLY A 1 191 ? 8.886 -6.936 -16.926 1.00 95.19 191 GLY A C 1
ATOM 1445 O O . GLY A 1 191 ? 8.251 -7.466 -16.015 1.00 95.19 191 GLY A O 1
ATOM 1446 N N . ALA A 1 192 ? 9.567 -7.639 -17.836 1.00 96.75 192 ALA A N 1
ATOM 1447 C CA . ALA A 1 192 ? 9.648 -9.098 -17.821 1.00 96.75 192 ALA A CA 1
ATOM 1448 C C . ALA A 1 192 ? 10.281 -9.613 -16.520 1.00 96.75 192 ALA A C 1
ATOM 1450 O O . ALA A 1 192 ? 9.717 -10.493 -15.876 1.00 96.75 192 ALA A O 1
ATOM 1451 N N . SER A 1 193 ? 11.380 -8.993 -16.070 1.00 97.81 193 SER A N 1
ATOM 1452 C CA . SER A 1 193 ? 12.013 -9.366 -14.800 1.00 97.81 193 SER A CA 1
ATOM 1453 C C . SER A 1 193 ? 11.097 -9.135 -13.596 1.00 97.81 193 SER A C 1
ATOM 1455 O O . SER A 1 193 ? 11.101 -9.928 -12.660 1.00 97.81 193 SER A O 1
ATOM 1457 N N . CYS A 1 194 ? 10.286 -8.070 -13.614 1.00 96.75 194 CYS A N 1
ATOM 1458 C CA . CYS A 1 194 ? 9.329 -7.810 -12.547 1.00 96.75 194 CYS A CA 1
ATOM 1459 C C . CYS A 1 194 ? 8.242 -8.887 -12.504 1.00 96.75 194 CYS A C 1
ATOM 1461 O O . CYS A 1 194 ? 7.911 -9.382 -11.429 1.00 96.75 194 CYS A O 1
ATOM 1463 N N . LEU A 1 195 ? 7.701 -9.260 -13.669 1.00 95.69 195 LEU A N 1
ATOM 1464 C CA . LEU A 1 195 ? 6.683 -10.302 -13.789 1.00 95.69 195 LEU A CA 1
ATOM 1465 C C . LEU A 1 195 ? 7.209 -11.655 -13.299 1.00 95.69 195 LEU A C 1
ATOM 1467 O O . LEU A 1 195 ? 6.547 -12.310 -12.497 1.00 95.69 195 LEU A O 1
ATOM 1471 N N . GLU A 1 196 ? 8.408 -12.040 -13.733 1.00 96.69 196 GLU A N 1
ATOM 1472 C CA . GLU A 1 196 ? 9.045 -13.298 -13.345 1.00 96.69 196 GLU A CA 1
ATOM 1473 C C . GLU A 1 196 ? 9.331 -13.353 -11.837 1.00 96.69 196 GLU A C 1
ATOM 1475 O O . GLU A 1 196 ? 8.965 -14.314 -11.165 1.00 96.69 196 GLU A O 1
ATOM 1480 N N . MET A 1 197 ? 9.938 -12.301 -11.279 1.00 97.25 197 MET A N 1
ATOM 1481 C CA . MET A 1 197 ? 10.377 -12.295 -9.880 1.00 97.25 197 MET A CA 1
ATOM 1482 C C . MET A 1 197 ? 9.249 -12.012 -8.876 1.00 97.25 197 MET A C 1
ATOM 1484 O O . MET A 1 197 ? 9.372 -12.374 -7.703 1.00 97.25 197 MET A O 1
ATOM 1488 N N . THR A 1 198 ? 8.173 -11.341 -9.300 1.00 95.94 198 THR A N 1
ATOM 1489 C CA . THR A 1 198 ? 6.992 -11.067 -8.458 1.00 95.94 198 THR A CA 1
ATOM 1490 C C . THR A 1 198 ? 5.973 -12.203 -8.527 1.00 95.94 198 THR A C 1
ATOM 1492 O O . THR A 1 198 ? 5.312 -12.499 -7.533 1.00 95.94 198 THR A O 1
ATOM 1495 N N . GLY A 1 199 ? 5.839 -12.849 -9.686 1.00 92.81 199 GLY A N 1
ATOM 1496 C CA . GLY A 1 199 ? 4.857 -13.900 -9.922 1.00 92.81 199 GLY A CA 1
ATOM 1497 C C . GLY A 1 199 ? 3.454 -13.380 -10.284 1.00 92.81 199 GLY A C 1
ATOM 1498 O O . GLY A 1 199 ? 3.269 -12.195 -10.579 1.00 92.81 199 GLY A O 1
ATOM 1499 N N . PRO A 1 200 ? 2.429 -14.259 -10.261 1.00 87.69 200 PRO A N 1
ATOM 1500 C CA . PRO A 1 200 ? 1.108 -13.993 -10.845 1.00 87.69 200 PRO A CA 1
ATOM 1501 C C . PRO A 1 200 ? 0.362 -12.781 -10.277 1.00 87.69 200 PRO A C 1
ATOM 1503 O O . PRO A 1 200 ? -0.479 -12.202 -10.967 1.00 87.69 200 PRO A O 1
ATOM 1506 N N . VAL A 1 201 ? 0.674 -12.373 -9.040 1.00 91.62 201 VAL A N 1
ATOM 1507 C CA . VAL A 1 201 ? 0.058 -11.201 -8.400 1.00 91.62 201 VAL A CA 1
ATOM 1508 C C . VAL A 1 201 ? 0.332 -9.907 -9.173 1.00 91.62 201 VAL A C 1
ATOM 1510 O O . VAL A 1 201 ? -0.481 -8.990 -9.102 1.00 91.62 201 VAL A O 1
ATOM 1513 N N . MET A 1 202 ? 1.416 -9.851 -9.964 1.00 93.62 202 MET A N 1
ATOM 1514 C CA . MET A 1 202 ? 1.790 -8.700 -10.796 1.00 93.62 202 MET A CA 1
ATOM 1515 C C . MET A 1 202 ? 0.662 -8.258 -11.745 1.00 93.62 202 MET A C 1
ATOM 1517 O O . MET A 1 202 ? 0.542 -7.074 -12.052 1.00 93.62 202 MET A O 1
ATOM 1521 N N . ASN A 1 203 ? -0.210 -9.186 -12.154 1.00 92.56 203 ASN A N 1
ATOM 1522 C CA . ASN A 1 203 ? -1.349 -8.906 -13.033 1.00 92.56 203 ASN A CA 1
ATOM 1523 C C . ASN A 1 203 ? -2.545 -8.244 -12.323 1.00 92.56 203 ASN A C 1
ATOM 1525 O O . ASN A 1 203 ? -3.513 -7.879 -12.982 1.00 92.56 203 ASN A O 1
ATOM 1529 N N . TYR A 1 204 ? -2.495 -8.090 -10.995 1.00 94.56 204 TYR A N 1
ATOM 1530 C CA . TYR A 1 204 ? -3.624 -7.641 -10.171 1.00 94.56 204 TYR A CA 1
ATOM 1531 C C . TYR A 1 204 ? -3.253 -6.506 -9.208 1.00 94.56 204 TYR A C 1
ATOM 1533 O O . TYR A 1 204 ? -3.879 -6.349 -8.158 1.00 94.56 204 TYR A O 1
ATOM 1541 N N . LEU A 1 205 ? -2.222 -5.721 -9.537 1.00 92.50 205 LEU A N 1
ATOM 1542 C CA . LEU A 1 205 ? -1.728 -4.595 -8.726 1.00 92.50 205 LEU A CA 1
ATOM 1543 C C . LEU A 1 205 ? -2.361 -3.244 -9.099 1.00 92.50 205 LEU A C 1
ATOM 1545 O O . LEU A 1 205 ? -1.869 -2.183 -8.715 1.00 92.50 205 LEU A O 1
ATOM 1549 N N . ASP A 1 206 ? -3.444 -3.268 -9.869 1.00 84.44 206 ASP A N 1
ATOM 1550 C CA . ASP A 1 206 ? -4.130 -2.074 -10.339 1.00 84.44 206 ASP A CA 1
ATOM 1551 C C . ASP A 1 206 ? -4.887 -1.340 -9.211 1.00 84.44 206 ASP A C 1
ATOM 1553 O O . ASP A 1 206 ? -5.249 -1.895 -8.166 1.00 84.44 206 ASP A O 1
ATOM 1557 N N . THR A 1 207 ? -5.170 -0.056 -9.435 1.00 82.81 207 THR A N 1
ATOM 1558 C CA . THR A 1 207 ? -5.849 0.798 -8.450 1.00 82.81 207 THR A CA 1
ATOM 1559 C C . THR A 1 207 ? -7.280 0.349 -8.145 1.00 82.81 207 THR A C 1
ATOM 1561 O O . THR A 1 207 ? -7.749 0.566 -7.029 1.00 82.81 207 THR A O 1
ATOM 1564 N N . LYS A 1 208 ? -7.988 -0.296 -9.084 1.00 83.56 208 LYS A N 1
ATOM 1565 C CA . LYS A 1 208 ? -9.353 -0.798 -8.850 1.00 83.56 208 LYS A CA 1
ATOM 1566 C C . LYS A 1 208 ? -9.318 -1.960 -7.858 1.00 83.56 208 LYS A C 1
ATOM 1568 O O . LYS A 1 208 ? -10.144 -2.001 -6.946 1.00 83.56 208 LYS A O 1
ATOM 1573 N N . SER A 1 209 ? -8.344 -2.853 -7.981 1.00 85.69 209 SER A N 1
ATOM 1574 C CA . SER A 1 209 ? -8.105 -3.928 -7.020 1.00 85.69 209 SER A CA 1
ATOM 1575 C C . SER A 1 209 ? -7.682 -3.387 -5.647 1.00 85.69 209 SER A C 1
ATOM 1577 O O . SER A 1 209 ? -8.270 -3.770 -4.636 1.00 85.69 209 SER A O 1
ATOM 1579 N N . ALA A 1 210 ? -6.771 -2.408 -5.594 1.00 89.12 210 ALA A N 1
ATOM 1580 C CA . ALA A 1 210 ? -6.401 -1.736 -4.341 1.00 89.12 210 ALA A CA 1
ATOM 1581 C C . ALA A 1 210 ? -7.588 -1.001 -3.676 1.00 89.12 210 ALA A C 1
ATOM 1583 O O . ALA A 1 210 ? -7.724 -0.991 -2.456 1.00 89.12 210 ALA A O 1
ATOM 1584 N N . ALA A 1 211 ? -8.502 -0.415 -4.452 1.00 84.81 211 ALA A N 1
ATOM 1585 C CA . ALA A 1 211 ? -9.713 0.205 -3.917 1.00 84.81 211 ALA A CA 1
ATOM 1586 C C . ALA A 1 211 ? -10.670 -0.824 -3.284 1.00 84.81 211 ALA A C 1
ATOM 1588 O O . ALA A 1 211 ? -11.278 -0.549 -2.247 1.00 84.81 211 ALA A O 1
ATOM 1589 N N . ARG A 1 212 ? -10.782 -2.026 -3.871 1.00 87.12 212 ARG A N 1
ATOM 1590 C CA . ARG A 1 212 ? -11.544 -3.143 -3.281 1.00 87.12 212 ARG A CA 1
ATOM 1591 C C . ARG A 1 212 ? -10.904 -3.622 -1.971 1.00 87.12 212 ARG A C 1
ATOM 1593 O O . ARG A 1 212 ? -11.635 -3.891 -1.021 1.00 87.12 212 ARG A O 1
ATOM 1600 N N . ASP A 1 213 ? -9.574 -3.639 -1.882 1.00 91.19 213 ASP A N 1
ATOM 1601 C CA . ASP A 1 213 ? -8.851 -3.948 -0.638 1.00 91.19 213 ASP A CA 1
ATOM 1602 C C . ASP A 1 213 ? -9.181 -2.971 0.484 1.00 91.19 213 ASP A C 1
ATOM 1604 O O . ASP A 1 213 ? -9.507 -3.379 1.596 1.00 91.19 213 ASP A O 1
ATOM 1608 N N . LEU A 1 214 ? -9.153 -1.672 0.182 1.00 87.06 214 LEU A N 1
ATOM 1609 C CA . LEU A 1 214 ? -9.522 -0.632 1.137 1.00 87.06 214 LEU A CA 1
ATOM 1610 C C . LEU A 1 214 ? -10.966 -0.791 1.638 1.00 87.06 214 LEU A C 1
ATOM 1612 O O . LEU A 1 214 ? -11.244 -0.528 2.810 1.00 87.06 214 LEU A O 1
ATOM 1616 N N . ASP A 1 215 ? -11.886 -1.260 0.792 1.00 83.81 215 ASP A N 1
ATOM 1617 C CA . ASP A 1 215 ? -13.248 -1.568 1.227 1.00 83.81 215 ASP A CA 1
ATOM 1618 C C . ASP A 1 215 ? -13.317 -2.838 2.093 1.00 83.81 215 ASP A C 1
ATOM 1620 O O . ASP A 1 215 ? -14.065 -2.858 3.069 1.00 83.81 215 ASP A O 1
ATOM 1624 N N . ARG A 1 216 ? -12.497 -3.868 1.829 1.00 86.62 216 ARG A N 1
ATOM 1625 C CA . ARG A 1 216 ? -12.366 -5.031 2.732 1.00 86.62 216 ARG A CA 1
ATOM 1626 C C . ARG A 1 216 ? -11.861 -4.618 4.108 1.00 86.62 216 ARG A C 1
ATOM 1628 O O . ARG A 1 216 ? -12.459 -4.989 5.113 1.00 86.62 216 ARG A O 1
ATOM 1635 N N . ILE A 1 217 ? -10.833 -3.781 4.135 1.00 86.69 217 ILE A N 1
ATOM 1636 C CA . ILE A 1 217 ? -10.284 -3.150 5.336 1.00 86.69 217 ILE A CA 1
ATOM 1637 C C . ILE A 1 217 ? -11.383 -2.366 6.085 1.00 86.69 217 ILE A C 1
ATOM 1639 O O . ILE A 1 217 ? -11.567 -2.524 7.290 1.00 86.69 217 ILE A O 1
ATOM 1643 N N . ARG A 1 218 ? -12.200 -1.575 5.379 1.00 82.75 218 ARG A N 1
ATOM 1644 C CA . ARG A 1 218 ? -13.346 -0.868 5.980 1.00 82.75 218 ARG A CA 1
ATOM 1645 C C . ARG A 1 218 ? -14.386 -1.827 6.576 1.00 82.75 218 ARG A C 1
ATOM 1647 O O . ARG A 1 218 ? -14.936 -1.535 7.638 1.00 82.75 218 ARG A O 1
ATOM 1654 N N . GLN A 1 219 ? -14.687 -2.934 5.895 1.00 78.62 219 GLN A N 1
ATOM 1655 C CA . GLN A 1 219 ? -15.691 -3.917 6.325 1.00 78.62 219 GLN A CA 1
ATOM 1656 C C . GLN A 1 219 ? -15.293 -4.632 7.626 1.00 78.62 219 GLN A C 1
ATOM 1658 O O . GLN A 1 219 ? -16.165 -4.880 8.459 1.00 78.62 219 GLN A O 1
ATOM 1663 N N . VAL A 1 220 ? -14.003 -4.923 7.827 1.00 79.25 220 VAL A N 1
ATOM 1664 C CA . VAL A 1 220 ? -13.524 -5.657 9.015 1.00 79.25 220 VAL A CA 1
ATOM 1665 C C . VAL A 1 220 ? -13.519 -4.825 10.309 1.00 79.25 220 VAL A C 1
ATOM 1667 O O . VAL A 1 220 ? -13.556 -5.368 11.411 1.00 79.25 220 VAL A O 1
ATOM 1670 N N . TRP A 1 221 ? -13.569 -3.493 10.229 1.00 71.38 221 TRP A N 1
ATOM 1671 C CA . TRP A 1 221 ? -13.619 -2.622 11.416 1.00 71.38 221 TRP A CA 1
ATOM 1672 C C . TRP A 1 221 ? -14.944 -1.876 11.545 1.00 71.38 221 TRP A C 1
ATOM 1674 O O . TRP A 1 221 ? -14.977 -0.649 11.625 1.00 71.38 221 TRP A O 1
ATOM 1684 N N . ALA A 1 222 ? -16.044 -2.630 11.582 1.00 51.69 222 ALA A N 1
ATOM 1685 C CA . ALA A 1 222 ? -17.444 -2.189 11.526 1.00 51.69 222 ALA A CA 1
ATOM 1686 C C . ALA A 1 222 ? -17.962 -1.229 12.638 1.00 51.69 222 ALA A C 1
ATOM 1688 O O . ALA A 1 222 ? -19.166 -1.156 12.879 1.00 51.69 222 ALA A O 1
ATOM 1689 N N . ARG A 1 223 ? -17.115 -0.407 13.270 1.00 52.03 223 ARG A N 1
ATOM 1690 C CA . ARG A 1 223 ? -17.534 0.826 13.958 1.00 52.03 223 ARG A CA 1
ATOM 1691 C C . ARG A 1 223 ? -16.991 2.046 13.213 1.00 52.03 223 ARG A C 1
ATOM 1693 O O . ARG A 1 223 ? -15.800 2.318 13.245 1.00 52.03 223 ARG A O 1
ATOM 1700 N N . GLN A 1 224 ? -17.893 2.765 12.538 1.00 54.28 224 GLN A N 1
ATOM 1701 C CA . GLN A 1 224 ? -17.705 4.147 12.058 1.00 54.28 224 GLN A CA 1
ATOM 1702 C C . GLN A 1 224 ? -16.413 4.415 11.252 1.00 54.28 224 GLN A C 1
ATOM 1704 O O . GLN A 1 224 ? -15.808 5.480 11.345 1.00 54.28 224 GLN A O 1
ATOM 1709 N N . THR A 1 225 ? -15.993 3.464 10.418 1.00 55.22 225 THR A N 1
ATOM 1710 C CA . THR A 1 225 ? -14.845 3.639 9.517 1.00 55.22 225 THR A CA 1
ATOM 1711 C C . THR A 1 225 ? -15.289 4.332 8.226 1.00 55.22 225 THR A C 1
ATOM 1713 O O . THR A 1 225 ? -15.916 3.693 7.381 1.00 55.22 225 THR A O 1
ATOM 1716 N N . ALA A 1 226 ? -14.976 5.622 8.065 1.00 56.12 226 ALA A N 1
ATOM 1717 C CA . ALA A 1 226 ? -14.911 6.285 6.756 1.00 56.12 226 ALA A CA 1
ATOM 1718 C C . ALA A 1 226 ? -14.239 7.663 6.851 1.00 56.12 226 ALA A C 1
ATOM 1720 O O . ALA A 1 226 ? -14.910 8.695 6.898 1.00 56.12 226 ALA A O 1
ATOM 1721 N N . VAL A 1 227 ? -12.909 7.669 6.814 1.00 54.41 227 VAL A N 1
ATOM 1722 C CA . VAL A 1 227 ? -12.144 8.776 6.246 1.00 54.41 227 VAL A CA 1
ATOM 1723 C C . VAL A 1 227 ? -10.970 8.147 5.494 1.00 54.41 227 VAL A C 1
ATOM 1725 O O . VAL A 1 227 ? -10.239 7.334 6.056 1.00 54.41 227 VAL A O 1
ATOM 1728 N N . PHE A 1 228 ? -10.827 8.473 4.213 1.00 58.22 228 PHE A N 1
ATOM 1729 C CA . PHE A 1 228 ? -9.642 8.156 3.422 1.00 58.22 228 PHE A CA 1
ATOM 1730 C C . PHE A 1 228 ? -8.876 9.454 3.237 1.00 58.22 228 PHE A C 1
ATOM 1732 O O . PHE A 1 228 ? -9.459 10.420 2.749 1.00 58.22 228 PHE A O 1
ATOM 1739 N N . VAL A 1 229 ? -7.605 9.487 3.631 1.00 55.91 229 VAL A N 1
ATOM 1740 C CA . VAL A 1 229 ? -6.694 10.571 3.249 1.00 55.91 229 VAL A CA 1
ATOM 1741 C C . VAL A 1 229 ? -5.728 9.992 2.233 1.00 55.91 229 VAL A C 1
ATOM 1743 O O . VAL A 1 229 ? -4.779 9.287 2.572 1.00 55.91 229 VAL A O 1
ATOM 1746 N N . THR A 1 230 ? -6.015 10.259 0.962 1.00 53.38 230 THR A N 1
ATOM 1747 C CA . THR A 1 230 ? -5.062 10.049 -0.124 1.00 53.38 230 THR A CA 1
ATOM 1748 C C . THR A 1 230 ? -4.316 11.350 -0.340 1.00 53.38 230 THR A C 1
ATOM 1750 O O . THR A 1 230 ? -4.939 12.367 -0.657 1.00 53.38 230 THR A O 1
ATOM 1753 N N . ILE A 1 231 ? -2.999 11.330 -0.202 1.00 52.22 231 ILE A N 1
ATOM 1754 C CA . ILE A 1 231 ? -2.173 12.439 -0.668 1.00 52.22 231 ILE A CA 1
ATOM 1755 C C . ILE A 1 231 ? -1.834 12.124 -2.117 1.00 52.22 231 ILE A C 1
ATOM 1757 O O . ILE A 1 231 ? -1.080 11.200 -2.408 1.00 52.22 231 ILE A O 1
ATOM 1761 N N . LYS A 1 232 ? -2.457 12.843 -3.055 1.00 42.44 232 LYS A N 1
ATOM 1762 C CA . LYS A 1 232 ? -1.968 12.855 -4.433 1.00 42.44 232 LYS A CA 1
ATOM 1763 C C . LYS A 1 232 ? -0.613 13.565 -4.383 1.00 42.44 232 LYS A C 1
ATOM 1765 O O . LYS A 1 232 ? -0.537 14.700 -3.918 1.00 42.44 232 LYS A O 1
ATOM 1770 N N . ALA A 1 233 ? 0.443 12.911 -4.860 1.00 33.44 233 ALA A N 1
ATOM 1771 C CA . ALA A 1 233 ? 1.567 13.651 -5.410 1.00 33.44 233 ALA A CA 1
ATOM 1772 C C . ALA A 1 233 ? 1.031 14.294 -6.691 1.00 33.44 233 ALA A C 1
ATOM 1774 O O . ALA A 1 233 ? 0.947 13.647 -7.734 1.00 33.44 233 ALA A O 1
ATOM 1775 N N . ASP A 1 234 ? 0.521 15.516 -6.579 1.00 29.77 234 ASP A N 1
ATOM 1776 C CA . ASP A 1 234 ? 0.336 16.342 -7.756 1.00 29.77 234 ASP A CA 1
ATOM 1777 C C . ASP A 1 234 ? 1.742 16.647 -8.272 1.00 29.77 234 ASP A C 1
ATOM 1779 O O . ASP A 1 234 ? 2.512 17.346 -7.612 1.00 29.77 234 ASP A O 1
ATOM 1783 N N . MET A 1 235 ? 2.135 16.013 -9.379 1.00 29.16 235 MET A N 1
ATOM 1784 C CA . MET A 1 235 ? 3.479 16.199 -9.928 1.00 29.16 235 MET A CA 1
ATOM 1785 C C . MET A 1 235 ? 3.680 17.622 -10.481 1.00 29.16 235 MET A C 1
ATOM 1787 O O . MET A 1 235 ? 4.825 17.990 -10.722 1.00 29.16 235 MET A O 1
ATOM 1791 N N . ASP A 1 236 ? 2.615 18.434 -10.573 1.00 29.78 236 ASP A N 1
ATOM 1792 C CA . ASP A 1 236 ? 2.665 19.822 -11.051 1.00 29.78 236 ASP A CA 1
ATOM 1793 C C . ASP A 1 236 ? 2.646 20.891 -9.946 1.00 29.78 236 ASP A C 1
ATOM 1795 O O . ASP A 1 236 ? 2.840 22.073 -10.231 1.00 29.78 236 ASP A O 1
ATOM 1799 N N . ASN A 1 237 ? 2.469 20.537 -8.669 1.00 29.27 237 ASN A N 1
ATOM 1800 C CA . ASN A 1 237 ? 2.596 21.514 -7.586 1.00 29.27 237 ASN A CA 1
ATOM 1801 C C . ASN A 1 237 ? 2.884 20.837 -6.246 1.00 29.27 237 ASN A C 1
ATOM 1803 O O . ASN A 1 237 ? 2.084 20.052 -5.746 1.00 29.27 237 ASN A O 1
ATOM 1807 N N . GLN A 1 238 ? 3.998 21.211 -5.608 1.00 29.25 238 GLN A N 1
ATOM 1808 C CA . GLN A 1 238 ? 4.466 20.719 -4.302 1.00 29.25 238 GLN A CA 1
ATOM 1809 C C . GLN A 1 238 ? 3.566 21.100 -3.098 1.00 29.25 238 GLN A C 1
ATOM 1811 O O . GLN A 1 238 ? 4.052 21.432 -2.018 1.00 29.25 238 GLN A O 1
ATOM 1816 N N . LYS A 1 239 ? 2.240 21.064 -3.239 1.00 30.23 239 LYS A N 1
ATOM 1817 C CA . LYS A 1 239 ? 1.280 21.269 -2.151 1.00 30.23 239 LYS A CA 1
ATOM 1818 C C . LYS A 1 239 ? 0.488 19.983 -1.959 1.00 30.23 239 LYS A C 1
ATOM 1820 O O . LYS A 1 239 ? -0.514 19.754 -2.624 1.00 30.23 239 LYS A O 1
ATOM 1825 N N . GLY A 1 240 ? 0.950 19.139 -1.038 1.00 29.47 240 GLY A N 1
ATOM 1826 C CA . GLY A 1 240 ? 0.222 17.943 -0.618 1.00 29.47 240 GLY A CA 1
ATOM 1827 C C . GLY A 1 240 ? -1.151 18.320 -0.063 1.00 29.47 240 GLY A C 1
ATOM 1828 O O . GLY A 1 240 ? -1.265 18.776 1.072 1.00 29.47 240 GLY A O 1
ATOM 1829 N N . LEU A 1 241 ? -2.197 18.142 -0.866 1.00 31.58 241 LEU A N 1
ATOM 1830 C CA . LEU A 1 241 ? -3.584 18.275 -0.437 1.00 31.58 241 LEU A CA 1
ATOM 1831 C C . LEU A 1 241 ? -4.150 16.870 -0.232 1.00 31.58 241 LEU A C 1
ATOM 1833 O O . LEU A 1 241 ? -4.615 16.218 -1.164 1.00 31.58 241 LEU A O 1
ATOM 1837 N N . GLY A 1 242 ? -4.093 16.390 1.010 1.00 32.94 242 GLY A N 1
ATOM 1838 C CA . GLY A 1 242 ? -4.879 15.236 1.432 1.00 32.94 242 GLY A CA 1
ATOM 1839 C C . GLY A 1 242 ? -6.357 15.624 1.496 1.00 32.94 242 GLY A C 1
ATOM 1840 O O . GLY A 1 242 ? -6.734 16.477 2.297 1.00 32.94 242 GLY A O 1
ATOM 1841 N N . ARG A 1 243 ? -7.210 15.030 0.655 1.00 38.00 243 ARG A N 1
ATOM 1842 C CA . ARG A 1 243 ? -8.669 15.216 0.748 1.00 38.00 243 ARG A CA 1
ATOM 1843 C C . ARG A 1 243 ? -9.243 14.266 1.792 1.00 38.00 243 ARG A C 1
ATOM 1845 O O . ARG A 1 243 ? -9.120 13.059 1.652 1.00 38.00 243 ARG A O 1
ATOM 1852 N N . ILE A 1 244 ? -9.896 14.825 2.807 1.00 38.16 244 ILE A N 1
ATOM 1853 C CA . ILE A 1 244 ? -10.694 14.107 3.808 1.00 38.16 244 ILE A CA 1
ATOM 1854 C C . ILE A 1 244 ? -12.067 13.827 3.187 1.00 38.16 244 ILE A C 1
ATOM 1856 O O . ILE A 1 244 ? -12.876 14.741 3.035 1.00 38.16 244 ILE A O 1
ATOM 1860 N N . VAL A 1 245 ? -12.365 12.576 2.828 1.00 40.81 245 VAL A N 1
ATOM 1861 C CA . VAL A 1 245 ? -13.718 12.206 2.376 1.00 40.81 245 VAL A CA 1
ATOM 1862 C C . VAL A 1 245 ? -14.513 11.645 3.554 1.00 40.81 245 VAL A C 1
ATOM 1864 O O . VAL A 1 245 ? -14.467 10.452 3.839 1.00 40.81 245 VAL A O 1
ATOM 1867 N N . ASN A 1 246 ? -15.254 12.518 4.241 1.00 37.03 246 ASN A N 1
ATOM 1868 C CA . ASN A 1 246 ? -16.290 12.142 5.206 1.00 37.03 246 ASN A CA 1
ATOM 1869 C C . ASN A 1 246 ? -17.575 12.914 4.886 1.00 37.03 246 ASN A C 1
ATOM 1871 O O . ASN A 1 246 ? -17.598 14.143 4.945 1.00 37.03 246 ASN A O 1
ATOM 1875 N N . TYR A 1 247 ? -18.660 12.207 4.557 1.00 34.91 247 TYR A N 1
ATOM 1876 C CA . TYR A 1 247 ? -19.935 12.830 4.180 1.00 34.91 247 TYR A CA 1
ATOM 1877 C C . TYR A 1 247 ? -20.567 13.648 5.323 1.00 34.91 247 TYR A C 1
ATOM 1879 O O . TYR A 1 247 ? -21.236 14.649 5.062 1.00 34.91 247 TYR A O 1
ATOM 1887 N N . ARG A 1 248 ? -20.341 13.268 6.592 1.00 34.72 248 ARG A N 1
ATOM 1888 C CA . ARG A 1 248 ? -20.875 13.996 7.756 1.00 34.72 248 ARG A CA 1
ATOM 1889 C C . ARG A 1 248 ? -20.145 15.328 7.949 1.00 34.72 248 ARG A C 1
ATOM 1891 O O . ARG A 1 248 ? -20.807 16.352 8.084 1.00 34.72 248 ARG A O 1
ATOM 1898 N N . LEU A 1 249 ? -18.814 15.327 7.830 1.00 38.25 249 LEU A N 1
ATOM 1899 C CA . LEU A 1 249 ? -17.998 16.548 7.883 1.00 38.25 249 LEU A CA 1
ATOM 1900 C C . LEU A 1 249 ? -18.241 17.452 6.666 1.00 38.25 249 LEU A C 1
ATOM 1902 O O . LEU A 1 249 ? -18.428 18.650 6.834 1.00 38.25 249 LEU A O 1
ATOM 1906 N N . LEU A 1 250 ? -18.366 16.897 5.453 1.00 39.97 250 LEU A N 1
ATOM 1907 C CA . LEU A 1 250 ? -18.682 17.672 4.242 1.00 39.97 250 LEU A CA 1
ATOM 1908 C C . LEU A 1 250 ? -20.018 18.422 4.341 1.00 39.97 250 LEU A C 1
ATOM 1910 O O . LEU A 1 250 ? -20.157 19.513 3.786 1.00 39.97 250 LEU A O 1
ATOM 1914 N N . LYS A 1 251 ? -21.015 17.859 5.032 1.00 37.62 251 LYS A N 1
ATOM 1915 C CA . LYS A 1 251 ? -22.329 18.496 5.198 1.00 37.62 251 LYS A CA 1
ATOM 1916 C C . LYS A 1 251 ? -22.287 19.656 6.200 1.00 37.62 251 LYS A C 1
ATOM 1918 O O . LYS A 1 251 ? -22.985 20.648 5.991 1.00 37.62 251 LYS A O 1
ATOM 1923 N N . GLU A 1 252 ? -21.471 19.555 7.247 1.00 40.78 252 GLU A N 1
ATOM 1924 C CA . GLU A 1 252 ? -21.256 20.638 8.216 1.00 40.78 252 GLU A CA 1
ATOM 1925 C C . GLU A 1 252 ? -20.331 21.736 7.673 1.00 40.78 252 GLU A C 1
ATOM 1927 O O . GLU A 1 252 ? -20.624 22.919 7.827 1.00 40.78 252 GLU A O 1
ATOM 1932 N N . GLU A 1 253 ? -19.283 21.363 6.939 1.00 39.06 253 GLU A N 1
ATOM 1933 C CA . GLU A 1 253 ? -18.357 22.285 6.270 1.00 39.06 253 GLU A CA 1
ATOM 1934 C C . GLU A 1 253 ? -19.039 23.053 5.120 1.00 39.06 253 GLU A C 1
ATOM 1936 O O . GLU A 1 253 ? -18.845 24.260 4.975 1.00 39.06 253 GLU A O 1
ATOM 1941 N N . ARG A 1 254 ? -19.947 22.417 4.354 1.00 44.91 254 ARG A N 1
ATOM 1942 C CA . ARG A 1 254 ? -20.774 23.108 3.338 1.00 44.91 254 ARG A CA 1
ATOM 1943 C C . ARG A 1 254 ? -21.659 24.207 3.926 1.00 44.91 254 ARG A C 1
ATOM 1945 O O . ARG A 1 254 ? -21.928 25.189 3.234 1.00 44.91 254 ARG A O 1
ATOM 1952 N N . LYS A 1 255 ? -22.096 24.082 5.185 1.00 46.66 255 LYS A N 1
ATOM 1953 C CA . LYS A 1 255 ? -22.847 25.154 5.862 1.00 46.66 255 LYS A CA 1
ATOM 1954 C C . LYS A 1 255 ? -21.974 26.381 6.157 1.00 46.66 255 LYS A C 1
ATOM 1956 O O . LYS A 1 255 ? -22.520 27.468 6.301 1.00 46.66 255 LYS A O 1
ATOM 1961 N N . LYS A 1 256 ? -20.643 26.241 6.188 1.00 42.75 256 LYS A N 1
ATOM 1962 C CA . LYS A 1 256 ? -19.690 27.301 6.562 1.00 42.75 256 LYS A CA 1
ATOM 1963 C C . LYS A 1 256 ? -19.076 28.080 5.385 1.00 42.75 256 LYS A C 1
ATOM 1965 O O . LYS A 1 256 ? -18.123 28.816 5.602 1.00 42.75 256 LYS A O 1
ATOM 1970 N N . LYS A 1 257 ? -19.626 27.962 4.163 1.00 42.88 257 LYS A N 1
ATOM 1971 C CA . LYS A 1 257 ? -19.316 28.766 2.951 1.00 42.88 257 LYS A CA 1
ATOM 1972 C C . LYS A 1 257 ? -17.934 29.456 2.944 1.00 42.88 257 LYS A C 1
ATOM 1974 O O . LYS A 1 257 ? -17.845 30.652 3.207 1.00 42.88 257 LYS A O 1
ATOM 1979 N N . ARG A 1 258 ? -16.884 28.760 2.494 1.00 38.06 258 ARG A N 1
ATOM 1980 C CA . ARG A 1 258 ? -15.747 29.400 1.804 1.00 38.06 258 ARG A CA 1
ATOM 1981 C C . ARG A 1 258 ? -15.265 28.515 0.653 1.00 38.06 258 ARG A C 1
ATOM 1983 O O . ARG A 1 258 ? -14.901 27.368 0.858 1.00 38.06 258 ARG A O 1
ATOM 1990 N N . ASN A 1 259 ? -15.366 29.075 -0.552 1.00 36.31 259 ASN A N 1
ATOM 1991 C CA . ASN A 1 259 ? -14.770 28.691 -1.836 1.00 36.31 259 ASN A CA 1
ATOM 1992 C C . ASN A 1 259 ? -13.924 27.404 -1.863 1.00 36.31 259 ASN A C 1
ATOM 1994 O O . ASN A 1 259 ? -12.710 27.459 -1.686 1.00 36.31 259 ASN A O 1
ATOM 1998 N N . TYR A 1 260 ? -14.539 26.274 -2.220 1.00 34.16 260 TYR A N 1
ATOM 1999 C CA . TYR A 1 260 ? -13.809 25.112 -2.731 1.00 34.16 260 TYR A CA 1
ATOM 2000 C C . TYR A 1 260 ? -13.974 25.046 -4.252 1.00 34.16 260 TYR A C 1
ATOM 2002 O O . TYR A 1 260 ? -15.098 25.032 -4.759 1.00 34.16 260 TYR A O 1
ATOM 2010 N N . ARG A 1 261 ? -12.849 25.039 -4.979 1.00 31.42 261 ARG A N 1
ATOM 2011 C CA . ARG A 1 261 ? -12.824 24.787 -6.426 1.00 31.42 261 ARG A CA 1
ATOM 2012 C C . ARG A 1 261 ? -13.197 23.327 -6.689 1.00 31.42 261 ARG A C 1
ATOM 2014 O O . ARG A 1 261 ? -12.760 22.434 -5.968 1.00 31.42 261 ARG A O 1
ATOM 2021 N N . LYS A 1 262 ? -14.042 23.124 -7.703 1.00 30.91 262 LYS A N 1
ATOM 2022 C CA . LYS A 1 262 ? -14.465 21.816 -8.206 1.00 30.91 262 LYS A CA 1
ATOM 2023 C C . LYS A 1 262 ? -13.240 21.019 -8.642 1.00 30.91 262 LYS A C 1
ATOM 2025 O O . LYS A 1 262 ? -12.628 21.372 -9.639 1.00 30.91 262 LYS A O 1
ATOM 2030 N N . GLU A 1 263 ? -12.927 19.943 -7.936 1.00 34.47 263 GLU A N 1
ATOM 2031 C CA . GLU A 1 263 ? -12.284 18.794 -8.574 1.00 34.47 263 GLU A CA 1
ATOM 2032 C C . GLU A 1 263 ? -12.879 17.534 -7.951 1.00 34.47 263 GLU A C 1
ATOM 2034 O O . GLU A 1 263 ? -13.409 17.572 -6.835 1.00 34.47 263 GLU A O 1
ATOM 2039 N N . GLU A 1 264 ? -12.797 16.439 -8.685 1.00 33.16 264 GLU A N 1
ATOM 2040 C CA . GLU A 1 264 ? -13.541 15.200 -8.493 1.00 33.16 264 GLU A CA 1
ATOM 2041 C C . GLU A 1 264 ? -13.192 14.520 -7.161 1.00 33.16 264 GLU A C 1
ATOM 2043 O O . GLU A 1 264 ? -12.028 14.363 -6.782 1.00 33.16 264 GLU A O 1
ATOM 2048 N N . ALA A 1 265 ? -14.216 14.146 -6.399 1.00 36.47 265 ALA A N 1
ATOM 2049 C CA . ALA A 1 265 ? -14.073 13.383 -5.166 1.00 36.47 265 ALA A CA 1
ATOM 2050 C C . ALA A 1 265 ? -14.822 12.059 -5.317 1.00 36.47 265 ALA A C 1
ATOM 2052 O O . ALA A 1 265 ? -15.995 12.038 -5.694 1.00 36.47 265 ALA A O 1
ATOM 2053 N N . VAL A 1 266 ? -14.146 10.958 -4.997 1.00 34.91 266 VAL A N 1
ATOM 2054 C CA . VAL A 1 266 ? -14.756 9.629 -4.945 1.00 34.91 266 VAL A CA 1
ATOM 2055 C C . VAL A 1 266 ? -15.224 9.386 -3.514 1.00 34.91 266 VAL A C 1
ATOM 2057 O O . VAL A 1 266 ? -14.431 9.474 -2.577 1.00 34.91 266 VAL A O 1
ATOM 2060 N N . TYR A 1 267 ? -16.514 9.103 -3.332 1.00 45.84 267 TYR A N 1
ATOM 2061 C CA . TYR A 1 267 ? -17.094 8.787 -2.025 1.00 45.84 267 TYR A CA 1
ATOM 2062 C C . TYR A 1 267 ? -17.911 7.494 -2.074 1.00 45.84 267 TYR A C 1
ATOM 2064 O O . TYR A 1 267 ? -18.429 7.097 -3.121 1.00 45.84 267 TYR A O 1
ATOM 2072 N N . ILE A 1 268 ? -18.032 6.849 -0.912 1.00 34.28 268 ILE A N 1
ATOM 2073 C CA . ILE A 1 268 ? -18.826 5.635 -0.716 1.00 34.28 268 ILE A CA 1
ATOM 2074 C C . ILE A 1 268 ? -20.058 6.008 0.115 1.00 34.28 268 ILE A C 1
ATOM 2076 O O . ILE A 1 268 ? -19.938 6.429 1.266 1.00 34.28 268 ILE A O 1
ATOM 2080 N N . HIS A 1 269 ? -21.250 5.855 -0.463 1.00 32.28 269 HIS A N 1
ATOM 2081 C CA . HIS A 1 269 ? -22.532 5.977 0.239 1.00 32.28 269 HIS A CA 1
ATOM 2082 C C . HIS A 1 269 ? -23.314 4.676 0.058 1.00 32.28 269 HIS A C 1
ATOM 2084 O O . HIS A 1 269 ? -23.495 4.219 -1.069 1.00 32.28 269 HIS A O 1
ATOM 2090 N N . ASN A 1 270 ? -23.746 4.064 1.165 1.00 29.36 270 ASN A N 1
ATOM 2091 C CA . ASN A 1 270 ? -24.465 2.781 1.181 1.00 29.36 270 ASN A CA 1
ATOM 2092 C C . ASN A 1 270 ? -23.758 1.659 0.397 1.00 29.36 270 ASN A C 1
ATOM 2094 O O . ASN A 1 270 ? -24.396 0.898 -0.321 1.00 29.36 270 ASN A O 1
ATOM 2098 N N . GLY A 1 271 ? -22.428 1.578 0.501 1.00 29.56 271 GLY A N 1
ATOM 2099 C CA . GLY A 1 271 ? -21.645 0.528 -0.161 1.00 29.56 271 GLY A CA 1
ATOM 2100 C C . GLY A 1 271 ? -21.527 0.664 -1.684 1.00 29.56 271 GLY A C 1
ATOM 2101 O O . GLY A 1 271 ? -20.996 -0.239 -2.320 1.00 29.56 271 GLY A O 1
ATOM 2102 N N . MET A 1 272 ? -21.977 1.776 -2.278 1.00 27.83 272 MET A N 1
ATOM 2103 C CA . MET A 1 272 ? -21.800 2.057 -3.704 1.00 27.83 272 MET A CA 1
ATOM 2104 C C . MET A 1 272 ? -20.806 3.198 -3.925 1.00 27.83 272 MET A C 1
ATOM 2106 O O . MET A 1 272 ? -20.903 4.257 -3.298 1.00 27.83 272 MET A O 1
ATOM 2110 N N . TRP A 1 273 ? -19.879 2.979 -4.859 1.00 37.97 273 TRP A N 1
ATOM 2111 C CA . TRP A 1 273 ? -18.991 4.003 -5.402 1.00 37.97 273 TRP A CA 1
ATOM 2112 C C . TRP A 1 273 ? -19.817 5.026 -6.182 1.00 37.97 273 TRP A C 1
ATOM 2114 O O . TRP A 1 273 ? -20.566 4.652 -7.086 1.00 37.97 273 TRP A O 1
ATOM 2124 N N . ARG A 1 274 ? -19.688 6.314 -5.854 1.00 33.56 274 ARG A N 1
ATOM 2125 C CA . ARG A 1 274 ? -20.263 7.390 -6.667 1.00 33.56 274 ARG A CA 1
ATOM 2126 C C . ARG A 1 274 ? -19.205 8.435 -7.003 1.00 33.56 274 ARG A C 1
ATOM 2128 O O . ARG A 1 274 ? -18.501 8.930 -6.123 1.00 33.56 274 ARG A O 1
ATOM 2135 N N . TRP A 1 275 ? -19.132 8.755 -8.290 1.00 32.75 275 TRP A N 1
ATOM 2136 C CA . TRP A 1 275 ? -18.375 9.879 -8.830 1.00 32.75 275 TRP A CA 1
ATOM 2137 C C . TRP A 1 275 ? -19.157 11.173 -8.580 1.00 32.75 275 TRP A C 1
ATOM 2139 O O . TRP A 1 275 ? -20.363 11.216 -8.830 1.00 32.75 275 TRP A O 1
ATOM 2149 N N . ILE A 1 276 ? -18.492 12.205 -8.055 1.00 33.00 276 ILE A N 1
ATOM 2150 C CA . ILE A 1 276 ? -19.050 13.561 -7.972 1.00 33.00 276 ILE A CA 1
ATOM 2151 C C . ILE A 1 276 ? -18.428 14.385 -9.107 1.00 33.00 276 ILE A C 1
ATOM 2153 O O . ILE A 1 276 ? -17.212 14.582 -9.056 1.00 33.00 276 ILE A O 1
ATOM 2157 N N . PRO A 1 277 ? -19.219 14.854 -10.089 1.00 32.72 277 PRO A N 1
ATOM 2158 C CA . PRO A 1 277 ? -18.768 15.848 -11.063 1.00 32.72 277 PRO A CA 1
ATOM 2159 C C . PRO A 1 277 ? -18.587 17.245 -10.441 1.00 32.72 277 PRO A C 1
ATOM 2161 O O . PRO A 1 277 ? -19.285 17.569 -9.448 1.00 32.72 277 PRO A O 1
#

Foldseek 3Di:
DDDDDDDDDDDDDDDDPPPVVVVVVVVVVVVVVVVVVVVVVVVVVVVVVCPDPPPPPQQAWDWAQDPPLAPRQKTKTKDWFALDPVCGPPDTWIKIKIKRAAPDPAAPEAEEWDLADPQDFCSVCRRVVNNCSTDNNVCSNRHIYMGIAFQQHDPGLHQDWDVVLVPDDQDPDCPDPVSVVVVVVSVVNRVVRRCVVSDPSVVRRDPVNRVVVVVVVVSNRPDPDDWYFYQHPPVVDPDGDGDTDDPVVVVVVVVVDDDDDDDWDWDADPNDTDIDD

Radius of gyration: 37.2 Å; chains: 1; bounding box: 141×82×68 Å

pLDDT: mean 74.93, std 23.08, range [27.83, 97.81]